Protein AF-A0A7V4MQJ7-F1 (afdb_monomer_lite)

Sequence (215 aa):
MKKVMLFFCIFSIVQQPFFGLSDGETKDNKTAFVVTLHGNIPSSFTNFLSRSLPPNVFAMVRITADKNEMPSVAIANLASEAVKLKKTEELGVIAIVFVPGELVFREYIDLSSHVAVLNIAPLAPSDIESKEGKELFKWRVLKQVTRLAALLAGLEQCPFFLCAMFDCHNFEELDNKGRNLCPPCQLKMEKLMAEKRLYLPPPDEIVPDFTGGKK

Foldseek 3Di:
DDDDDDDDDPDPPPPDDDPDPDPDPPDPQDFQEEEEEEADDDVVLVVLCQPPQCVQLQFHYHYHYDHDHDQDDPVVVVQVVQLVVDDPLHLAYEYEYAHQVCLVDAKDDDLVSLYIYGHLNNLQDPPCVDPVSVVSSSLLVLLVVSLSSLVSLPDAADCPLQASSHDDPDVVSSSNHHSHGDPVSVVVSLLSCVVSVRGNDDPPDDRDPSVPPPD

Structure (mmCIF, N/CA/C/O backbone):
data_AF-A0A7V4MQJ7-F1
#
_entry.id   AF-A0A7V4MQJ7-F1
#
loop_
_atom_site.group_PDB
_atom_site.id
_atom_site.type_symbol
_atom_site.label_atom_id
_atom_site.label_alt_id
_atom_site.label_comp_id
_atom_site.label_asym_id
_atom_site.label_entity_id
_atom_site.label_seq_id
_atom_site.pdbx_PDB_ins_code
_atom_site.Cartn_x
_atom_site.Cartn_y
_atom_site.Cartn_z
_atom_site.occupancy
_atom_site.B_iso_or_equiv
_atom_site.auth_seq_id
_atom_site.auth_comp_id
_atom_site.auth_asym_id
_atom_site.auth_atom_id
_atom_site.pdbx_PDB_model_num
ATOM 1 N N . MET A 1 1 ? 49.779 0.665 -22.546 1.00 41.06 1 MET A N 1
ATOM 2 C CA . MET A 1 1 ? 50.139 1.790 -21.651 1.00 41.06 1 MET A CA 1
ATOM 3 C C . MET A 1 1 ? 48.885 2.590 -21.336 1.00 41.06 1 MET A C 1
ATOM 5 O O . MET A 1 1 ? 48.018 2.707 -22.187 1.00 41.06 1 MET A O 1
ATOM 9 N N . LYS A 1 2 ? 48.780 3.024 -20.078 1.00 45.31 2 LYS A N 1
ATOM 10 C CA . LYS A 1 2 ? 47.607 3.574 -19.383 1.00 45.31 2 LYS A CA 1
ATOM 11 C C . LYS A 1 2 ? 47.128 4.921 -19.944 1.00 45.31 2 LYS A C 1
ATOM 13 O O . LYS A 1 2 ? 47.964 5.767 -20.236 1.00 45.31 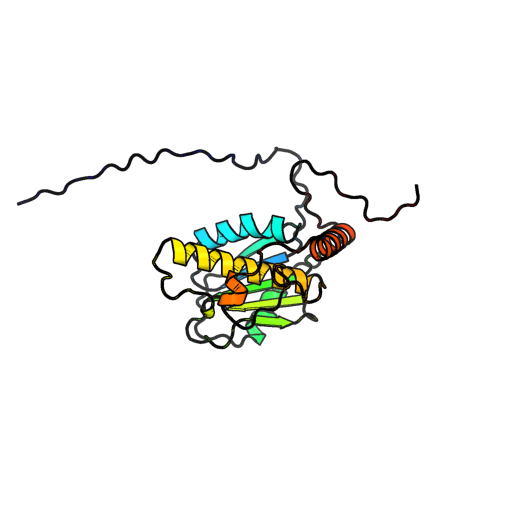2 LYS A O 1
ATOM 18 N N . LYS A 1 3 ? 45.812 5.163 -19.889 1.00 43.31 3 LYS A N 1
ATOM 19 C CA . LYS A 1 3 ? 45.215 6.430 -19.422 1.00 43.31 3 LYS A CA 1
ATOM 20 C C . LYS A 1 3 ? 43.816 6.142 -18.862 1.00 43.31 3 LYS A C 1
ATOM 22 O O . LYS A 1 3 ? 42.856 5.986 -19.602 1.00 43.31 3 LYS A O 1
ATOM 27 N N . VAL A 1 4 ? 43.749 6.005 -17.538 1.00 43.44 4 VAL A N 1
ATOM 28 C CA . VAL A 1 4 ? 42.506 5.965 -16.758 1.00 43.44 4 VAL A CA 1
ATOM 29 C C . VAL A 1 4 ? 42.177 7.413 -16.417 1.00 43.44 4 VAL A C 1
ATOM 31 O O . VAL A 1 4 ? 42.992 8.095 -15.798 1.00 43.44 4 VAL A O 1
ATOM 34 N N . MET A 1 5 ? 41.025 7.890 -16.873 1.00 47.12 5 MET A N 1
ATOM 35 C CA . MET A 1 5 ? 40.543 9.244 -16.629 1.00 47.12 5 MET A CA 1
ATOM 36 C C . MET A 1 5 ? 39.568 9.185 -15.446 1.00 47.12 5 MET A C 1
ATOM 38 O O . MET A 1 5 ? 38.465 8.661 -15.576 1.00 47.12 5 MET A O 1
ATOM 42 N N . LEU A 1 6 ? 40.012 9.644 -14.271 1.00 43.97 6 LEU A N 1
ATOM 43 C CA . LEU A 1 6 ? 39.158 9.807 -13.093 1.00 43.97 6 LEU A CA 1
ATOM 44 C C . LEU A 1 6 ? 38.224 11.003 -13.313 1.00 43.97 6 LEU A C 1
ATOM 46 O O . LEU A 1 6 ? 38.688 12.135 -13.426 1.00 43.97 6 LEU A O 1
ATOM 50 N N . PHE A 1 7 ? 36.917 10.751 -13.325 1.00 44.44 7 PHE A N 1
ATOM 51 C CA . PHE A 1 7 ? 35.889 11.783 -13.226 1.00 44.44 7 PHE A CA 1
ATOM 52 C C . PHE A 1 7 ? 35.467 11.912 -11.757 1.00 44.44 7 PHE A C 1
ATOM 54 O O . PHE A 1 7 ? 34.839 11.017 -11.196 1.00 44.44 7 PHE A O 1
ATOM 61 N N . PHE A 1 8 ? 35.844 13.023 -11.124 1.00 36.72 8 PHE A N 1
ATOM 62 C CA . PHE A 1 8 ? 35.338 13.426 -9.813 1.00 36.72 8 PHE A CA 1
ATOM 63 C C . PHE A 1 8 ? 33.956 14.069 -10.002 1.00 36.72 8 PHE A C 1
ATOM 65 O O . PHE A 1 8 ? 33.851 15.223 -10.415 1.00 36.72 8 PHE A O 1
ATOM 72 N N . CYS A 1 9 ? 32.885 13.330 -9.706 1.00 42.75 9 CYS A N 1
ATOM 73 C CA . CYS A 1 9 ? 31.556 13.912 -9.523 1.00 42.75 9 CYS A CA 1
ATOM 74 C C . CYS A 1 9 ? 31.475 14.535 -8.127 1.00 42.75 9 CYS A C 1
ATOM 76 O O . CYS A 1 9 ? 31.361 13.834 -7.123 1.00 42.75 9 CYS A O 1
ATOM 78 N N . ILE A 1 10 ? 31.521 15.864 -8.073 1.00 42.78 10 ILE A N 1
ATOM 79 C CA . ILE A 1 10 ? 31.175 16.648 -6.889 1.00 42.78 10 ILE A CA 1
ATOM 80 C C . ILE A 1 10 ? 29.649 16.571 -6.742 1.00 42.78 10 ILE A C 1
ATOM 82 O O . ILE A 1 10 ? 28.910 17.260 -7.440 1.00 42.78 10 ILE A O 1
ATOM 86 N N . PHE 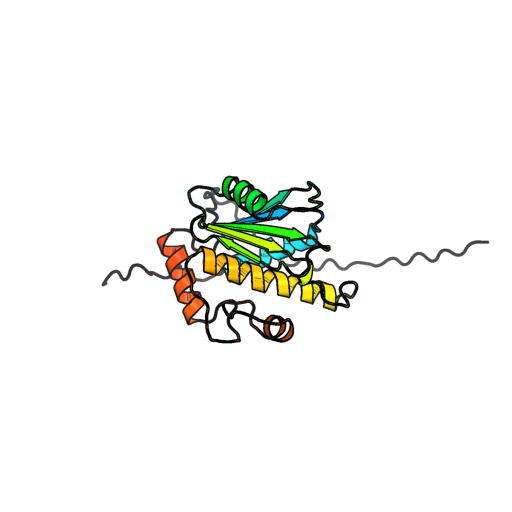A 1 11 ? 29.171 15.678 -5.875 1.00 38.97 11 PHE A N 1
ATOM 87 C CA . PHE A 1 11 ? 27.773 15.654 -5.453 1.00 38.97 11 PHE A CA 1
ATOM 88 C C . PHE A 1 11 ? 27.530 16.830 -4.505 1.00 38.97 11 PHE A C 1
ATOM 90 O O . PHE A 1 11 ? 27.926 16.800 -3.341 1.00 38.97 11 PHE A O 1
ATOM 97 N N . SER A 1 12 ? 26.855 17.865 -4.997 1.00 40.22 12 SER A N 1
ATOM 98 C CA . SER A 1 12 ? 26.192 18.841 -4.137 1.00 40.22 12 SER A CA 1
ATOM 99 C C . SER A 1 12 ? 25.063 18.131 -3.391 1.00 40.22 12 SER A C 1
ATOM 101 O O . SER A 1 12 ? 24.022 17.799 -3.957 1.00 40.22 12 SER A O 1
ATOM 103 N N . ILE A 1 13 ? 25.305 17.858 -2.111 1.00 42.69 13 ILE A N 1
ATOM 104 C CA . ILE A 1 13 ? 24.316 17.370 -1.155 1.00 42.69 13 ILE A CA 1
ATOM 105 C C . ILE A 1 13 ? 23.302 18.498 -0.950 1.00 42.69 13 ILE A C 1
ATOM 107 O O . ILE A 1 1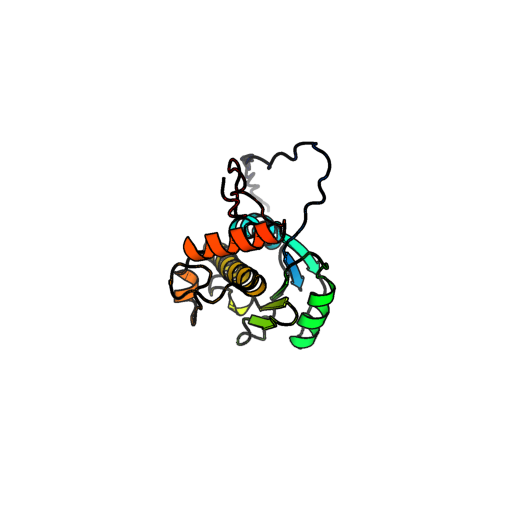3 ? 23.534 19.433 -0.190 1.00 42.69 13 ILE A O 1
ATOM 111 N N . VAL A 1 14 ? 22.172 18.425 -1.650 1.00 46.09 14 VAL A N 1
ATOM 112 C CA . VAL A 1 14 ? 20.978 19.186 -1.282 1.00 46.09 14 VAL A CA 1
ATOM 113 C C . VAL A 1 14 ? 20.412 18.511 -0.035 1.00 46.09 14 VAL A C 1
ATOM 115 O O . VAL A 1 14 ? 19.772 17.462 -0.122 1.00 46.09 14 VAL A O 1
ATOM 118 N N . GLN A 1 15 ? 20.704 19.079 1.137 1.00 36.38 15 GLN A N 1
ATOM 119 C CA . GLN A 1 15 ? 20.035 18.738 2.390 1.00 36.38 15 GLN A CA 1
ATOM 120 C C . GLN A 1 15 ? 18.550 19.094 2.248 1.00 36.38 15 GLN A C 1
ATOM 122 O O . GLN A 1 15 ? 18.155 20.245 2.413 1.00 36.38 15 GLN A O 1
ATOM 127 N N . GLN A 1 16 ? 17.720 18.112 1.900 1.00 45.19 16 GLN A N 1
ATOM 128 C CA . GLN A 1 16 ? 16.285 18.221 2.142 1.00 45.19 16 GLN A CA 1
ATOM 129 C C . GLN A 1 16 ? 16.040 18.181 3.655 1.00 45.19 16 GLN A C 1
ATOM 131 O O . GLN A 1 16 ? 16.778 17.479 4.356 1.00 45.19 16 GLN A O 1
ATOM 136 N N . PRO A 1 17 ? 15.040 18.920 4.167 1.00 40.19 17 PRO A N 1
ATOM 137 C CA . PRO A 1 17 ? 14.748 18.960 5.590 1.00 40.19 17 PRO A CA 1
ATOM 138 C C . PRO A 1 17 ? 14.482 17.539 6.086 1.00 40.19 17 PRO A C 1
ATOM 140 O O . PRO A 1 17 ? 13.517 16.878 5.702 1.00 40.19 17 PRO A O 1
ATOM 143 N N . PHE A 1 18 ? 15.402 17.062 6.918 1.00 39.50 18 PHE A N 1
ATOM 144 C CA . PHE A 1 18 ? 15.185 15.922 7.785 1.00 39.50 18 PHE A CA 1
ATOM 145 C C . PHE A 1 18 ? 13.980 16.291 8.650 1.00 39.50 18 PHE A C 1
ATOM 147 O O . PHE A 1 18 ? 13.998 17.339 9.297 1.00 39.50 18 PHE A O 1
ATOM 154 N N . PHE A 1 19 ? 12.922 15.480 8.613 1.00 50.06 19 PHE A N 1
ATOM 155 C CA . PHE A 1 19 ? 11.816 15.608 9.556 1.00 50.06 19 PHE A CA 1
ATOM 156 C C . PHE A 1 19 ? 12.418 15.632 10.960 1.00 50.06 19 PHE A C 1
ATOM 158 O O . PHE A 1 19 ? 13.042 14.658 11.387 1.00 50.06 19 PHE A O 1
ATOM 165 N N . GLY A 1 20 ? 12.307 16.787 11.617 1.00 35.75 20 GLY A N 1
ATOM 166 C CA . GLY A 1 20 ? 12.794 16.994 12.965 1.00 35.75 20 GLY A CA 1
ATOM 167 C C . GLY A 1 20 ? 12.112 15.999 13.885 1.00 35.75 20 GLY A C 1
ATOM 168 O O . GLY A 1 20 ? 10.910 16.085 14.125 1.00 35.75 20 GLY A O 1
ATOM 169 N N . LEU A 1 21 ? 12.889 15.046 14.386 1.00 38.06 21 LEU A N 1
ATOM 170 C CA . LEU A 1 21 ? 12.554 14.342 15.608 1.00 38.06 21 LEU A CA 1
ATOM 171 C C . LEU A 1 21 ? 12.695 15.383 16.718 1.00 38.06 21 LEU A C 1
ATOM 173 O O . LEU A 1 21 ? 13.798 15.682 17.161 1.00 38.06 21 LEU A O 1
ATOM 177 N N . SER A 1 22 ? 11.589 16.030 17.079 1.00 39.78 22 SER A N 1
ATOM 178 C CA . SER A 1 22 ? 11.528 16.775 18.329 1.00 39.78 22 SER A CA 1
ATOM 179 C C . SER A 1 22 ? 11.684 15.770 19.466 1.00 39.78 22 SER A C 1
ATOM 181 O O . SER A 1 22 ? 10.903 14.818 19.527 1.00 39.78 22 SER A O 1
ATOM 183 N N . ASP A 1 23 ? 12.648 15.999 20.356 1.00 38.34 23 ASP A N 1
ATOM 184 C CA . ASP A 1 23 ? 12.898 15.237 21.588 1.00 38.34 23 ASP A CA 1
ATOM 185 C C . ASP A 1 23 ? 11.784 15.452 22.637 1.00 38.34 23 ASP A C 1
ATOM 187 O O . ASP A 1 23 ? 12.020 15.847 23.777 1.00 38.34 23 ASP A O 1
ATOM 191 N N . GLY A 1 24 ? 10.533 15.239 22.234 1.00 39.97 24 GLY A N 1
ATOM 192 C CA . GLY A 1 24 ? 9.396 15.067 23.126 1.00 39.97 24 GLY A CA 1
ATOM 193 C C . GLY A 1 24 ? 9.201 13.579 23.367 1.00 39.97 24 GLY A C 1
ATOM 194 O O . GLY A 1 24 ? 9.355 12.796 22.433 1.00 39.97 24 GLY A O 1
ATOM 195 N N . GLU A 1 25 ? 8.904 13.214 24.616 1.00 39.81 25 GLU A N 1
ATOM 196 C CA . GLU A 1 25 ? 8.493 11.886 25.088 1.00 39.81 25 GLU A CA 1
ATOM 197 C C . GLU A 1 25 ? 8.080 10.942 23.956 1.00 39.81 25 GLU A C 1
ATOM 199 O O . GLU A 1 25 ? 7.169 11.261 23.188 1.00 39.81 25 GLU A O 1
ATOM 204 N N . THR A 1 26 ? 8.729 9.777 23.868 1.00 40.97 26 THR A N 1
ATOM 205 C CA . THR A 1 26 ? 8.366 8.688 22.956 1.00 40.97 26 THR A CA 1
ATOM 206 C C . THR A 1 26 ? 6.929 8.253 23.233 1.00 40.97 26 THR A C 1
ATOM 208 O O . THR A 1 26 ? 6.679 7.279 23.939 1.00 40.97 26 THR A O 1
ATOM 211 N N . LYS A 1 27 ? 5.963 8.997 22.691 1.00 53.84 27 LYS A N 1
ATOM 212 C CA . LYS A 1 27 ? 4.612 8.527 22.449 1.00 53.84 27 LYS A CA 1
ATOM 213 C C . LYS A 1 27 ? 4.792 7.243 21.665 1.00 53.84 27 LYS A C 1
ATOM 215 O O . LYS A 1 27 ? 5.413 7.263 20.603 1.00 53.84 27 LYS A O 1
ATOM 220 N N . ASP A 1 28 ? 4.283 6.140 22.203 1.00 61.91 28 ASP A N 1
ATOM 221 C CA . ASP A 1 28 ? 4.118 4.905 21.448 1.00 61.91 28 ASP A CA 1
ATOM 222 C C . ASP A 1 28 ? 3.415 5.259 20.135 1.00 61.91 28 ASP A C 1
ATOM 224 O O . ASP A 1 28 ? 2.210 5.531 20.106 1.00 61.91 28 ASP A O 1
ATOM 228 N N . ASN A 1 29 ? 4.189 5.339 19.052 1.00 76.62 29 ASN A N 1
ATOM 229 C CA . ASN A 1 29 ? 3.674 5.668 17.736 1.00 76.62 29 ASN A CA 1
ATOM 230 C C . ASN A 1 29 ? 2.886 4.454 17.258 1.00 76.62 29 ASN A C 1
ATOM 232 O O . AS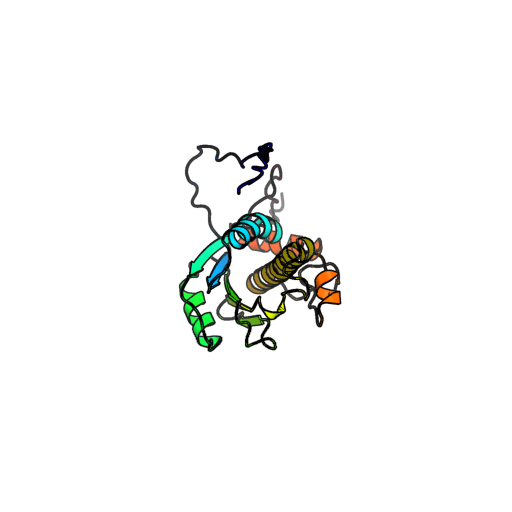N A 1 29 ? 3.438 3.525 16.669 1.00 76.62 29 ASN A O 1
ATOM 236 N N . LYS A 1 30 ? 1.590 4.449 17.572 1.00 91.19 30 LYS A N 1
ATOM 237 C CA . LYS A 1 30 ? 0.656 3.408 17.153 1.00 91.19 30 LYS A CA 1
ATOM 238 C C . LYS A 1 30 ? 0.659 3.309 15.636 1.00 91.19 30 LYS A C 1
ATOM 240 O O . LYS A 1 30 ? 0.503 4.314 14.947 1.00 91.19 30 LYS A O 1
ATOM 245 N N . THR A 1 31 ? 0.826 2.098 15.128 1.00 95.88 31 THR A N 1
ATOM 246 C CA . THR A 1 31 ? 0.813 1.802 13.696 1.00 95.88 31 THR A CA 1
ATOM 247 C C . THR A 1 31 ? -0.550 1.250 13.309 1.00 95.88 31 THR A C 1
ATOM 249 O O . THR A 1 31 ? -1.127 0.451 14.038 1.00 95.88 31 THR A O 1
ATOM 252 N N . ALA A 1 32 ? -1.089 1.686 12.171 1.00 96.88 32 ALA A N 1
ATOM 253 C CA . ALA A 1 32 ? -2.347 1.155 11.650 1.00 96.88 32 ALA A CA 1
ATOM 254 C C . ALA A 1 32 ? -2.133 -0.072 10.771 1.00 96.88 32 ALA A C 1
ATOM 256 O O . ALA A 1 32 ? -2.996 -0.939 10.701 1.00 96.88 32 ALA A O 1
ATOM 257 N N . PHE A 1 33 ? -0.989 -0.156 10.101 1.00 98.00 33 PHE A N 1
ATOM 258 C CA . PHE A 1 33 ? -0.689 -1.247 9.188 1.00 98.00 33 PHE A CA 1
ATOM 259 C C . PHE A 1 33 ? 0.732 -1.736 9.385 1.00 98.00 33 PHE A C 1
ATOM 261 O O 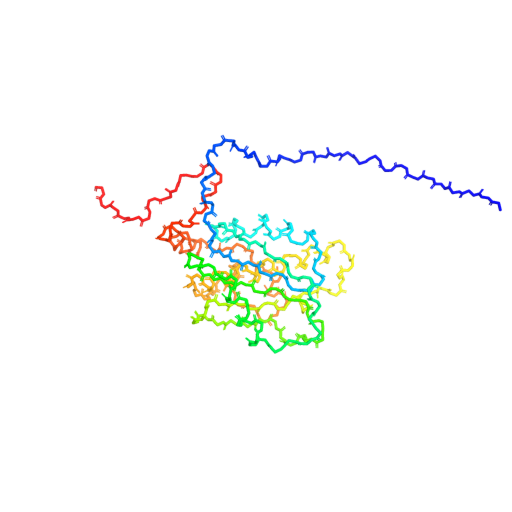. PHE A 1 33 ? 1.630 -0.961 9.735 1.00 98.00 33 PHE A O 1
ATOM 268 N N . VAL A 1 34 ? 0.932 -3.008 9.061 1.00 97.69 34 VAL A N 1
ATOM 269 C CA . VAL A 1 34 ? 2.256 -3.572 8.830 1.00 97.69 34 VAL A CA 1
ATOM 270 C C . VAL A 1 34 ? 2.403 -3.949 7.360 1.00 97.69 34 VAL A C 1
ATOM 272 O O . VAL A 1 34 ? 1.553 -4.622 6.783 1.00 97.69 34 VAL A O 1
ATOM 275 N N . VAL A 1 35 ? 3.489 -3.499 6.742 1.00 97.69 35 VAL A N 1
ATOM 276 C CA . VAL A 1 35 ? 3.891 -3.901 5.395 1.00 97.69 35 VAL A CA 1
ATOM 277 C C . VAL A 1 35 ? 5.124 -4.779 5.527 1.00 97.69 35 VAL A C 1
ATOM 279 O O . VAL A 1 35 ? 6.156 -4.315 6.004 1.00 97.69 35 VAL A O 1
ATOM 282 N N . THR A 1 36 ? 5.029 -6.037 5.109 1.00 95.88 36 THR A N 1
ATOM 283 C CA . THR A 1 36 ? 6.157 -6.974 5.125 1.00 95.88 36 THR A CA 1
ATOM 284 C C . THR A 1 36 ? 6.668 -7.214 3.711 1.00 95.88 36 THR A C 1
ATOM 286 O O . THR A 1 36 ? 5.905 -7.535 2.807 1.00 95.88 36 THR A O 1
ATOM 289 N N . LEU A 1 37 ? 7.961 -7.002 3.501 1.00 94.69 37 LEU A N 1
ATOM 290 C CA . LEU A 1 37 ? 8.648 -7.186 2.227 1.00 94.69 37 LEU A CA 1
ATOM 291 C C . LEU A 1 37 ? 9.316 -8.562 2.234 1.00 94.69 37 LEU A C 1
ATOM 293 O O . LEU A 1 37 ? 10.140 -8.804 3.110 1.00 94.69 37 LEU A O 1
ATOM 297 N N . HIS A 1 38 ? 9.001 -9.432 1.276 1.00 91.44 38 HIS A N 1
ATOM 298 C CA . HIS A 1 38 ? 9.646 -10.740 1.137 1.00 91.44 38 HIS A CA 1
ATOM 299 C C . HIS A 1 38 ? 10.473 -10.820 -0.148 1.00 91.44 38 HIS A C 1
ATOM 301 O O . HIS A 1 38 ? 10.020 -10.422 -1.227 1.00 91.44 38 HIS A O 1
ATOM 307 N N . GLY A 1 39 ? 11.675 -11.384 -0.026 1.00 86.38 39 GLY A N 1
ATOM 308 C CA . GLY A 1 39 ? 12.634 -11.537 -1.115 1.00 86.38 39 GLY A CA 1
ATOM 309 C C . GLY A 1 39 ? 13.604 -10.358 -1.241 1.00 86.38 39 GLY A C 1
ATOM 310 O O . GLY A 1 39 ? 13.724 -9.509 -0.355 1.00 86.38 39 GLY A O 1
ATOM 311 N N . ASN A 1 40 ? 14.336 -10.309 -2.355 1.00 85.75 40 ASN A N 1
ATOM 312 C CA . ASN A 1 40 ? 15.382 -9.309 -2.575 1.00 85.75 40 ASN A CA 1
ATOM 313 C C . ASN A 1 40 ? 14.802 -7.970 -3.064 1.00 85.75 40 ASN A C 1
ATOM 315 O O . ASN A 1 40 ? 14.919 -7.606 -4.234 1.00 85.75 40 ASN A O 1
ATOM 319 N N . ILE A 1 41 ? 14.142 -7.246 -2.159 1.00 88.38 41 ILE A N 1
ATOM 320 C CA . ILE A 1 41 ? 13.602 -5.910 -2.427 1.00 88.38 41 ILE A CA 1
ATOM 321 C C . ILE A 1 41 ? 14.637 -4.850 -2.001 1.00 88.38 41 ILE A C 1
ATOM 323 O O . ILE A 1 41 ? 15.050 -4.833 -0.838 1.00 88.38 41 ILE A O 1
ATOM 327 N N . PRO A 1 42 ? 15.060 -3.937 -2.900 1.00 89.00 42 PRO A N 1
ATOM 328 C CA . PRO A 1 42 ? 16.054 -2.915 -2.576 1.00 89.00 42 PRO A CA 1
ATOM 329 C C . PRO A 1 42 ? 15.624 -1.999 -1.425 1.00 89.00 42 PRO A C 1
ATOM 331 O O . PRO A 1 42 ? 14.488 -1.532 -1.373 1.00 89.00 42 PRO A O 1
ATOM 334 N N . SER A 1 43 ? 16.562 -1.617 -0.557 1.00 89.38 43 SER A N 1
ATOM 335 C CA . SER A 1 43 ? 16.286 -0.700 0.564 1.00 89.38 43 SER A CA 1
ATOM 336 C C . SER A 1 43 ? 15.785 0.679 0.118 1.00 89.38 43 SER A C 1
ATOM 338 O O . SER A 1 43 ? 14.998 1.315 0.816 1.00 89.38 43 SER A O 1
ATOM 340 N N . SER A 1 44 ? 16.188 1.144 -1.069 1.00 91.00 44 SER A N 1
ATOM 341 C CA . SER A 1 44 ? 15.677 2.381 -1.672 1.00 91.00 44 SER A CA 1
ATOM 342 C C . SER A 1 44 ? 14.164 2.336 -1.905 1.00 91.00 44 SER A C 1
ATOM 344 O O . SER A 1 44 ? 13.492 3.359 -1.789 1.00 91.00 44 SER A O 1
ATOM 346 N N . PHE A 1 45 ? 13.624 1.151 -2.186 1.00 92.44 45 PHE A N 1
ATOM 347 C CA . PHE A 1 45 ? 12.199 0.918 -2.359 1.00 92.44 45 PHE A CA 1
ATOM 348 C C . PHE A 1 45 ? 11.462 0.908 -1.017 1.00 92.44 45 PHE A C 1
ATOM 350 O O . PHE A 1 45 ? 10.444 1.580 -0.864 1.00 92.44 45 PHE A O 1
ATOM 357 N N . THR A 1 46 ? 12.024 0.232 -0.013 1.00 92.31 46 THR A N 1
ATOM 358 C CA . THR A 1 46 ? 11.529 0.268 1.372 1.00 92.31 46 THR A CA 1
ATOM 359 C C . THR A 1 46 ? 11.446 1.702 1.900 1.00 92.31 46 THR A C 1
ATOM 361 O O . THR A 1 46 ? 10.420 2.103 2.444 1.00 92.31 46 THR A O 1
ATOM 364 N N . ASN A 1 47 ? 12.498 2.496 1.679 1.00 94.62 47 ASN A N 1
ATOM 365 C CA . ASN A 1 47 ? 12.565 3.904 2.079 1.00 94.62 47 ASN A CA 1
ATOM 366 C C . ASN A 1 47 ? 11.544 4.780 1.348 1.00 94.62 47 ASN A C 1
ATOM 368 O O . ASN A 1 47 ? 11.055 5.763 1.899 1.00 94.62 47 ASN A O 1
ATOM 372 N N . PHE A 1 48 ? 11.244 4.454 0.093 1.00 96.00 48 PHE A N 1
ATOM 373 C CA . PHE A 1 48 ? 10.195 5.131 -0.654 1.00 96.00 48 PHE A CA 1
ATOM 374 C C . PHE A 1 48 ? 8.820 4.839 -0.039 1.00 96.00 48 PHE A C 1
ATOM 376 O O . PHE A 1 48 ? 8.094 5.774 0.295 1.00 96.00 48 PHE A O 1
ATOM 383 N N . LEU A 1 49 ? 8.489 3.565 0.197 1.00 96.19 49 LEU A N 1
ATOM 384 C CA . LEU A 1 49 ? 7.205 3.185 0.793 1.00 96.19 49 LEU A CA 1
ATOM 385 C C . LEU A 1 49 ? 7.018 3.763 2.199 1.00 96.19 49 LEU A C 1
ATOM 387 O O . LEU A 1 49 ? 5.942 4.277 2.492 1.00 96.19 49 LEU A O 1
ATOM 391 N N . SER A 1 50 ? 8.053 3.748 3.047 1.00 95.19 50 SER A N 1
ATOM 392 C CA . SER A 1 50 ? 7.956 4.279 4.416 1.00 95.19 50 SER A CA 1
ATOM 393 C C . SER A 1 50 ? 7.659 5.776 4.462 1.00 95.19 50 SER A C 1
ATOM 395 O O . SER A 1 50 ? 7.038 6.244 5.410 1.00 95.19 50 SER A O 1
ATOM 397 N N . ARG A 1 51 ? 8.065 6.528 3.434 1.00 95.62 51 ARG A N 1
ATOM 398 C CA . ARG A 1 51 ? 7.803 7.968 3.321 1.00 95.62 51 ARG A CA 1
ATOM 399 C C . ARG A 1 51 ? 6.480 8.268 2.631 1.00 95.62 51 ARG A C 1
ATOM 401 O O . ARG A 1 51 ? 5.778 9.190 3.025 1.00 95.62 51 ARG A O 1
ATOM 408 N N . SER A 1 52 ? 6.160 7.527 1.574 1.00 96.44 52 SER A N 1
ATOM 409 C CA . SER A 1 52 ? 5.025 7.850 0.711 1.00 96.44 52 SER A CA 1
ATOM 410 C C . SER A 1 52 ? 3.712 7.234 1.174 1.00 96.44 52 SER A C 1
ATOM 412 O O . SER A 1 52 ? 2.667 7.823 0.925 1.00 96.44 52 SER A O 1
ATOM 414 N N . LEU A 1 53 ? 3.726 6.079 1.840 1.00 96.50 53 LEU A N 1
ATOM 415 C CA . LEU A 1 53 ? 2.493 5.393 2.218 1.00 96.50 53 LEU A CA 1
ATOM 416 C C . LEU A 1 53 ? 1.744 6.057 3.387 1.00 96.50 53 LEU A C 1
ATOM 418 O O . LEU A 1 53 ? 0.545 6.271 3.221 1.00 96.50 53 LEU A O 1
ATOM 422 N N . PRO A 1 54 ? 2.380 6.447 4.514 1.00 96.38 54 PRO A N 1
ATOM 423 C CA . PRO A 1 54 ? 1.665 7.050 5.643 1.00 96.38 54 PRO A CA 1
ATOM 424 C C . PRO A 1 54 ? 0.743 8.230 5.286 1.00 96.38 54 PRO A C 1
ATOM 426 O O . PRO A 1 54 ? -0.425 8.185 5.672 1.00 96.38 54 PRO A O 1
ATOM 429 N N . PRO A 1 55 ? 1.170 9.237 4.491 1.00 95.06 55 PRO A N 1
ATOM 430 C CA . PRO A 1 55 ? 0.279 10.336 4.111 1.00 95.06 55 PRO A CA 1
ATOM 431 C C . PRO A 1 55 ? -0.839 9.922 3.140 1.00 95.06 55 PRO A C 1
ATOM 433 O O . PRO A 1 55 ? -1.814 10.648 3.006 1.00 95.06 55 PRO A O 1
ATOM 436 N N . ASN A 1 56 ? -0.733 8.773 2.460 1.00 95.38 56 ASN A N 1
ATOM 437 C CA . ASN A 1 56 ? -1.797 8.265 1.583 1.00 95.38 56 ASN A CA 1
ATOM 438 C C . ASN A 1 56 ? -2.904 7.527 2.352 1.00 95.38 56 ASN A C 1
ATOM 440 O O . ASN A 1 56 ? -4.014 7.386 1.837 1.00 95.38 56 ASN A O 1
ATOM 444 N N . VAL A 1 57 ? -2.596 7.035 3.556 1.00 96.31 57 VAL A N 1
ATOM 445 C CA . VAL A 1 57 ? -3.523 6.262 4.401 1.00 96.31 57 VAL A CA 1
ATOM 446 C C . VAL A 1 57 ? -3.863 6.964 5.715 1.00 96.31 57 VAL A C 1
ATOM 448 O O . VAL A 1 57 ? -4.621 6.416 6.509 1.00 96.31 57 VAL A O 1
ATOM 451 N N . PHE A 1 58 ? -3.325 8.168 5.936 1.00 95.69 58 PHE A N 1
ATOM 452 C CA . PHE A 1 58 ? -3.557 9.000 7.121 1.00 95.69 58 PHE A CA 1
ATOM 453 C C . PHE A 1 58 ? -3.243 8.283 8.439 1.00 95.69 58 PHE A C 1
ATOM 455 O O . PHE A 1 58 ? -3.927 8.471 9.446 1.00 95.69 58 PHE A O 1
ATOM 462 N N . ALA A 1 59 ? -2.221 7.425 8.426 1.00 95.94 59 ALA A N 1
ATOM 463 C CA . ALA A 1 59 ? -1.808 6.652 9.588 1.00 95.94 59 ALA A CA 1
ATOM 464 C C . ALA A 1 59 ? -0.349 6.197 9.491 1.00 95.94 59 ALA A C 1
ATOM 466 O O . ALA A 1 59 ? 0.205 6.036 8.402 1.00 95.94 59 ALA A O 1
ATOM 467 N N . MET A 1 60 ? 0.268 5.933 10.643 1.00 96.06 60 MET A N 1
ATOM 468 C CA . MET A 1 60 ? 1.610 5.355 10.694 1.00 96.06 60 MET A CA 1
ATOM 469 C C . MET A 1 60 ? 1.609 3.917 10.168 1.00 96.06 60 MET A C 1
ATOM 471 O O . MET A 1 60 ? 0.743 3.109 10.512 1.00 96.06 60 MET A O 1
ATOM 475 N N . VAL A 1 61 ? 2.627 3.580 9.377 1.00 96.62 61 VAL A N 1
ATOM 476 C CA . VAL A 1 61 ? 2.820 2.237 8.824 1.00 96.62 61 VAL A CA 1
ATOM 477 C C . VAL A 1 61 ? 4.162 1.686 9.273 1.00 96.62 61 VAL A C 1
ATOM 479 O O . VAL A 1 61 ? 5.203 2.315 9.082 1.00 96.62 61 VAL A O 1
ATOM 482 N N . ARG A 1 62 ? 4.143 0.485 9.847 1.00 96.31 62 ARG A N 1
ATOM 483 C CA . ARG A 1 62 ? 5.351 -0.266 10.174 1.00 96.31 62 ARG A CA 1
ATOM 484 C C . ARG A 1 62 ? 5.794 -1.049 8.951 1.00 96.31 62 ARG A C 1
ATOM 486 O O . ARG A 1 62 ? 4.990 -1.773 8.376 1.00 96.31 62 ARG A O 1
ATOM 493 N N . ILE A 1 63 ? 7.064 -0.950 8.571 1.00 95.69 63 ILE A N 1
ATOM 494 C CA . ILE A 1 63 ? 7.613 -1.764 7.482 1.00 95.69 63 ILE A CA 1
ATOM 495 C C . ILE A 1 63 ? 8.613 -2.766 8.047 1.00 95.69 63 ILE A C 1
ATOM 497 O O . ILE A 1 63 ? 9.532 -2.389 8.773 1.00 95.69 63 ILE A O 1
ATOM 501 N N . THR A 1 64 ? 8.431 -4.037 7.710 1.00 94.06 64 THR A N 1
ATOM 502 C CA . THR A 1 64 ? 9.356 -5.131 8.018 1.00 94.06 64 THR A CA 1
ATOM 503 C C . THR A 1 64 ? 9.887 -5.724 6.720 1.00 94.06 64 THR A C 1
ATOM 505 O O . THR A 1 64 ? 9.228 -5.668 5.684 1.00 94.06 64 THR A O 1
ATOM 508 N N . ALA A 1 65 ? 11.096 -6.274 6.753 1.00 90.31 65 ALA A N 1
ATOM 509 C CA . ALA A 1 65 ? 11.671 -6.970 5.611 1.00 90.31 65 ALA A CA 1
ATOM 510 C C . ALA A 1 65 ? 12.170 -8.341 6.053 1.00 90.31 65 ALA A C 1
ATOM 512 O O . ALA A 1 65 ? 12.929 -8.439 7.018 1.00 90.31 65 ALA A O 1
ATOM 513 N N . ASP A 1 66 ? 11.757 -9.368 5.325 1.00 84.19 66 ASP A N 1
ATOM 514 C CA . ASP A 1 66 ? 12.290 -10.714 5.405 1.00 84.19 66 ASP A CA 1
ATOM 515 C C . ASP A 1 66 ? 13.100 -11.002 4.133 1.00 84.19 66 ASP A C 1
ATOM 517 O O . ASP A 1 66 ? 12.595 -10.946 3.010 1.00 84.19 66 ASP A O 1
ATOM 521 N N . LYS A 1 67 ? 14.392 -11.282 4.322 1.00 75.94 67 LYS A N 1
ATOM 522 C CA . LYS A 1 67 ? 15.335 -11.544 3.228 1.00 75.94 67 LYS A CA 1
ATOM 523 C C . LYS A 1 67 ? 15.289 -12.984 2.730 1.00 75.94 67 LYS A C 1
ATOM 525 O O . LYS A 1 67 ? 16.017 -13.297 1.791 1.00 75.94 67 LYS A O 1
ATOM 530 N N . ASN A 1 68 ? 14.492 -13.851 3.349 1.00 75.62 68 ASN A N 1
ATOM 531 C CA . ASN A 1 68 ? 14.353 -15.223 2.891 1.00 75.62 68 ASN A CA 1
ATOM 532 C C . ASN A 1 68 ? 13.870 -15.235 1.434 1.00 75.62 68 ASN A C 1
ATOM 534 O O . ASN A 1 68 ? 12.837 -14.650 1.093 1.00 75.62 68 ASN A O 1
ATOM 538 N N . GLU A 1 69 ? 14.648 -15.875 0.560 1.00 67.25 69 GLU A N 1
ATOM 539 C CA . GLU A 1 69 ? 14.254 -16.080 -0.829 1.00 67.25 69 GLU A CA 1
ATOM 540 C C . GLU A 1 69 ? 13.006 -16.967 -0.866 1.00 67.25 69 GLU A C 1
ATOM 542 O O . GLU A 1 69 ? 12.945 -18.010 -0.213 1.00 67.25 69 GLU A O 1
ATOM 547 N N . MET A 1 70 ? 11.995 -16.544 -1.626 1.00 67.75 70 MET A N 1
ATOM 548 C CA . MET A 1 70 ? 10.751 -17.290 -1.793 1.00 67.75 70 MET A CA 1
ATOM 549 C C . MET A 1 70 ? 10.665 -17.830 -3.228 1.00 67.75 70 MET A C 1
ATOM 551 O O . MET A 1 70 ? 10.215 -17.108 -4.117 1.00 67.75 70 MET A O 1
ATOM 555 N N . PRO A 1 71 ? 11.105 -19.077 -3.485 1.00 57.03 71 PRO A N 1
ATOM 556 C CA . PRO A 1 71 ? 11.212 -19.612 -4.845 1.00 57.03 71 PRO A CA 1
ATOM 557 C C . PRO A 1 71 ? 9.859 -19.980 -5.481 1.00 57.03 71 PRO A C 1
ATOM 559 O O . PRO A 1 71 ? 9.723 -19.913 -6.697 1.00 57.03 71 PRO A O 1
ATOM 562 N N . SER A 1 72 ? 8.841 -20.321 -4.686 1.00 64.62 72 SER A N 1
ATOM 563 C CA . SER A 1 72 ? 7.447 -20.464 -5.131 1.00 64.62 72 SER A CA 1
ATOM 564 C C . SER A 1 72 ? 6.545 -20.467 -3.901 1.00 64.62 72 SER A C 1
ATOM 566 O O . SER A 1 72 ? 6.793 -21.234 -2.968 1.00 64.62 72 SER A O 1
ATOM 568 N N . VAL A 1 73 ? 5.520 -19.622 -3.855 1.00 63.25 73 VAL A N 1
ATOM 569 C CA . VAL A 1 73 ? 4.720 -19.444 -2.639 1.00 63.25 73 VAL A CA 1
ATOM 570 C C . VAL A 1 73 ? 3.329 -20.019 -2.836 1.00 63.25 73 VAL A C 1
ATOM 572 O O . VAL A 1 73 ? 2.572 -19.547 -3.678 1.00 63.25 73 VAL A O 1
ATOM 575 N N . ALA A 1 74 ? 2.948 -20.974 -1.987 1.00 80.19 74 ALA A N 1
ATOM 576 C CA . ALA A 1 74 ? 1.538 -21.198 -1.703 1.00 80.19 74 ALA A CA 1
ATOM 577 C C . ALA A 1 74 ? 1.013 -19.939 -0.995 1.00 80.19 74 ALA A C 1
ATOM 579 O O . ALA A 1 74 ? 1.281 -19.737 0.189 1.00 80.19 74 ALA A O 1
ATOM 580 N N . ILE A 1 75 ? 0.332 -19.060 -1.737 1.00 84.69 75 ILE A N 1
ATOM 581 C CA . ILE A 1 75 ? -0.110 -17.722 -1.293 1.00 84.69 75 ILE A CA 1
ATOM 582 C C . ILE A 1 75 ? -0.816 -17.773 0.071 1.00 84.69 75 ILE A C 1
ATOM 584 O O . ILE A 1 75 ? -0.585 -16.910 0.914 1.00 84.69 75 ILE A O 1
ATOM 588 N N . ALA A 1 76 ? -1.602 -18.824 0.322 1.00 84.50 76 ALA A N 1
ATOM 589 C CA . ALA A 1 76 ? -2.284 -19.056 1.594 1.00 84.50 76 ALA A CA 1
ATOM 590 C C . ALA A 1 76 ? -1.323 -19.179 2.791 1.00 84.50 76 ALA A C 1
ATOM 592 O O . ALA A 1 76 ? -1.583 -18.611 3.851 1.00 84.50 76 ALA A O 1
ATOM 593 N N . ASN A 1 77 ? -0.185 -19.861 2.623 1.00 89.31 77 ASN A N 1
ATOM 594 C CA . ASN A 1 77 ? 0.814 -19.996 3.685 1.00 89.31 77 ASN A CA 1
ATOM 595 C C . ASN A 1 77 ? 1.456 -18.644 3.992 1.00 89.31 77 ASN A C 1
ATOM 597 O O . ASN A 1 77 ? 1.596 -18.282 5.154 1.00 89.31 77 ASN A O 1
ATOM 601 N N . LEU A 1 78 ? 1.792 -17.869 2.959 1.00 90.00 78 LEU A N 1
ATOM 602 C CA . LEU A 1 78 ? 2.342 -16.530 3.150 1.00 90.00 78 LEU A CA 1
ATOM 603 C C . LEU A 1 78 ? 1.342 -15.589 3.819 1.00 90.00 78 LEU A C 1
ATOM 605 O O . LEU A 1 78 ? 1.728 -14.856 4.723 1.00 90.00 78 LEU A O 1
ATOM 609 N N . ALA A 1 79 ? 0.073 -15.620 3.412 1.00 92.69 79 ALA A N 1
ATOM 610 C CA . ALA A 1 79 ? -0.971 -14.848 4.073 1.00 92.69 79 ALA A CA 1
ATOM 611 C C . ALA A 1 79 ? -1.068 -15.226 5.563 1.00 92.69 79 ALA A C 1
ATOM 613 O O . ALA A 1 79 ? -1.047 -14.346 6.419 1.00 92.69 79 ALA A O 1
ATOM 614 N N . SER A 1 80 ? -1.074 -16.526 5.878 1.00 92.62 80 SER A N 1
ATOM 615 C CA . SER A 1 80 ? -1.083 -17.034 7.255 1.00 92.62 80 SER A CA 1
ATOM 616 C C . SER A 1 80 ? 0.140 -16.584 8.068 1.00 92.62 80 SER A C 1
ATOM 618 O O . SER A 1 80 ? -0.009 -16.157 9.211 1.00 92.62 80 SER A O 1
ATOM 620 N N . GLU A 1 81 ? 1.350 -16.636 7.504 1.00 92.56 81 GLU A N 1
ATOM 621 C CA . GLU A 1 81 ? 2.556 -16.143 8.186 1.00 92.56 81 GLU A CA 1
ATOM 622 C C . GLU A 1 81 ? 2.533 -14.621 8.373 1.00 92.56 81 GLU A C 1
ATOM 624 O O . GLU A 1 81 ? 2.870 -14.122 9.446 1.00 92.56 81 GLU A O 1
ATOM 629 N N . ALA A 1 82 ? 2.078 -13.873 7.367 1.00 93.81 82 ALA A N 1
ATOM 630 C CA . ALA A 1 82 ? 1.985 -12.421 7.438 1.00 93.81 82 ALA A CA 1
ATOM 631 C C . ALA A 1 82 ? 1.006 -11.966 8.533 1.00 93.81 82 ALA A C 1
ATOM 633 O O . ALA A 1 82 ? 1.306 -11.022 9.265 1.00 93.81 82 ALA A O 1
ATOM 634 N N . VAL A 1 83 ? -0.122 -12.663 8.715 1.00 95.50 83 VAL A N 1
ATOM 635 C CA . VAL A 1 83 ? -1.087 -12.381 9.797 1.00 95.50 83 VAL A CA 1
ATOM 636 C C . VAL A 1 83 ? -0.429 -12.454 11.176 1.00 95.50 83 VAL A C 1
ATOM 638 O O . VAL A 1 83 ? -0.746 -11.636 12.034 1.00 95.50 83 VAL A O 1
ATOM 641 N N . LYS A 1 84 ? 0.543 -13.349 11.393 1.00 95.50 84 LYS A N 1
ATOM 642 C CA . LYS A 1 84 ? 1.258 -13.452 12.681 1.00 95.50 84 LYS A CA 1
ATOM 643 C C . LYS A 1 84 ? 2.106 -12.218 13.006 1.00 95.50 84 LYS A C 1
ATOM 645 O O . LYS A 1 84 ? 2.453 -12.012 14.165 1.00 95.50 84 LYS A O 1
ATOM 650 N N . LEU A 1 85 ? 2.454 -11.402 12.006 1.00 94.81 85 LEU A N 1
ATOM 651 C CA . LEU A 1 85 ? 3.202 -10.153 12.197 1.00 94.81 85 LEU A CA 1
ATOM 652 C C . LEU A 1 85 ? 2.313 -8.985 12.634 1.00 94.81 85 LEU A C 1
ATOM 654 O O . LEU A 1 85 ? 2.843 -7.964 13.086 1.00 94.81 85 LEU A O 1
ATOM 658 N N . LYS A 1 86 ? 0.994 -9.105 12.450 1.00 95.50 86 LYS A N 1
ATOM 659 C CA . LYS A 1 86 ? 0.008 -8.079 12.779 1.00 95.50 86 LYS A CA 1
ATOM 660 C C . LYS A 1 86 ? -0.157 -7.986 14.298 1.00 95.50 86 LYS A C 1
ATOM 662 O O . LYS A 1 86 ? -0.406 -8.987 14.966 1.00 95.50 86 LYS A O 1
ATOM 667 N N . LYS A 1 87 ? -0.049 -6.778 14.846 1.00 95.19 87 LYS A N 1
ATOM 668 C CA . LYS A 1 87 ? -0.374 -6.501 16.254 1.00 95.19 87 LYS A CA 1
ATOM 669 C C . LYS A 1 87 ? -1.882 -6.320 16.446 1.00 95.19 87 LYS A C 1
ATOM 671 O O . LYS A 1 87 ? -2.597 -5.994 15.502 1.00 95.19 87 LYS A O 1
ATOM 676 N N . THR A 1 88 ? -2.367 -6.485 17.676 1.00 93.00 88 THR A N 1
ATOM 677 C CA . THR A 1 88 ? -3.801 -6.401 18.013 1.00 93.00 88 THR A CA 1
ATOM 678 C C . THR A 1 88 ? -4.433 -5.057 17.634 1.00 93.00 88 THR A C 1
ATOM 680 O O . THR A 1 88 ? -5.595 -5.009 17.242 1.00 93.00 88 THR A O 1
ATOM 683 N N . GLU A 1 89 ? -3.679 -3.965 17.749 1.00 93.31 89 GLU A N 1
ATOM 684 C CA . GLU A 1 89 ? -4.111 -2.602 17.432 1.00 93.31 89 GLU A CA 1
ATOM 685 C C . GLU A 1 89 ? -4.029 -2.242 15.941 1.00 93.31 89 GLU A C 1
ATOM 687 O O . GLU A 1 89 ? -4.653 -1.270 15.516 1.00 93.31 89 GLU A O 1
ATOM 692 N N . GLU A 1 90 ? -3.273 -3.008 15.149 1.00 96.44 90 GLU A N 1
ATOM 693 C CA . GLU A 1 90 ? -3.135 -2.784 13.711 1.00 96.44 90 GLU A CA 1
ATOM 694 C C . GLU A 1 90 ? -4.415 -3.249 12.992 1.00 96.44 90 GLU A C 1
ATOM 696 O O . GLU A 1 90 ? -5.050 -4.241 13.351 1.00 96.44 90 GLU A O 1
ATOM 701 N N . LEU A 1 91 ? -4.811 -2.537 11.942 1.00 96.94 91 LEU A N 1
ATOM 702 C CA . LEU A 1 91 ? -5.999 -2.839 11.147 1.00 96.94 91 LEU A CA 1
ATOM 703 C C . LEU A 1 91 ? -5.744 -3.983 10.171 1.00 96.94 91 LEU A C 1
ATOM 705 O O . LEU A 1 91 ? -6.615 -4.830 9.987 1.00 96.94 91 LEU A O 1
ATOM 709 N N . GLY A 1 92 ? -4.540 -4.081 9.608 1.00 97.69 92 GLY A N 1
ATOM 710 C CA . GLY A 1 92 ? -4.209 -5.148 8.671 1.00 97.69 92 GLY A CA 1
ATOM 711 C C . GLY A 1 92 ? -2.727 -5.263 8.342 1.00 97.69 92 GLY A C 1
ATOM 712 O O . GLY A 1 92 ? -1.912 -4.413 8.711 1.00 97.69 92 GLY A O 1
ATOM 713 N N . VAL A 1 93 ? -2.401 -6.334 7.625 1.00 98.00 93 VAL A N 1
ATOM 714 C CA . VAL A 1 93 ? -1.057 -6.625 7.121 1.00 98.00 93 VAL A CA 1
ATOM 715 C C . VAL A 1 93 ? -1.056 -6.724 5.598 1.00 98.00 93 VAL A C 1
ATOM 717 O O . VAL A 1 93 ? -1.948 -7.322 5.000 1.00 98.00 93 VAL A O 1
ATOM 720 N N . ILE A 1 94 ? -0.032 -6.155 4.966 1.00 98.31 94 ILE A N 1
ATOM 721 C CA . ILE A 1 94 ? 0.203 -6.258 3.526 1.00 98.31 94 ILE A CA 1
ATOM 722 C C . ILE A 1 94 ? 1.558 -6.926 3.307 1.00 98.31 94 ILE A C 1
ATOM 724 O O . ILE A 1 94 ? 2.598 -6.348 3.619 1.00 98.31 94 ILE A O 1
ATOM 728 N N . ALA A 1 95 ? 1.558 -8.134 2.754 1.00 96.38 95 ALA A N 1
ATOM 729 C CA . ALA A 1 95 ? 2.770 -8.803 2.308 1.00 96.38 95 ALA A CA 1
ATOM 730 C C . ALA A 1 95 ? 3.073 -8.429 0.857 1.00 96.38 95 ALA A C 1
ATOM 732 O O . ALA A 1 95 ? 2.256 -8.629 -0.033 1.00 96.38 95 ALA A O 1
ATOM 733 N N . ILE A 1 96 ? 4.254 -7.886 0.608 1.00 95.69 96 ILE A N 1
ATOM 734 C CA . ILE A 1 96 ? 4.744 -7.529 -0.719 1.00 95.69 96 ILE A CA 1
ATOM 735 C C . ILE A 1 96 ? 5.801 -8.553 -1.110 1.00 95.69 96 ILE A C 1
ATOM 737 O O . ILE A 1 96 ? 6.785 -8.735 -0.393 1.00 95.69 96 ILE A O 1
ATOM 741 N N . VAL A 1 97 ? 5.614 -9.191 -2.260 1.00 93.06 97 VAL A N 1
ATOM 742 C CA . VAL A 1 97 ? 6.507 -10.238 -2.764 1.00 93.06 97 VAL A CA 1
ATOM 743 C C . VAL A 1 97 ? 6.935 -9.958 -4.190 1.00 93.06 97 VAL A C 1
ATOM 745 O O . VAL A 1 97 ? 6.170 -9.406 -4.975 1.00 93.06 97 VAL A O 1
ATOM 748 N N . PHE A 1 98 ? 8.146 -10.372 -4.548 1.00 89.69 98 PHE A N 1
ATOM 749 C CA . PHE A 1 98 ? 8.624 -10.339 -5.926 1.00 89.69 98 PHE A CA 1
ATOM 750 C C . PHE A 1 98 ? 8.760 -11.776 -6.442 1.00 89.69 98 PHE A C 1
ATOM 752 O O . PHE A 1 98 ? 9.781 -12.420 -6.211 1.00 89.69 98 PHE A O 1
ATOM 759 N N . VAL A 1 99 ? 7.725 -12.291 -7.118 1.00 87.31 99 VAL A N 1
ATOM 760 C CA . VAL A 1 99 ? 7.723 -13.647 -7.697 1.00 87.31 99 VAL A CA 1
ATOM 761 C C . VAL A 1 99 ? 7.607 -13.537 -9.223 1.00 87.31 99 VAL A C 1
ATOM 763 O O . VAL A 1 99 ? 6.495 -13.461 -9.750 1.00 87.31 99 VAL A O 1
ATOM 766 N N . PRO A 1 100 ? 8.736 -13.492 -9.959 1.00 79.94 100 PRO A N 1
ATOM 767 C CA . PRO A 1 100 ? 8.742 -13.206 -11.396 1.00 79.94 100 PRO A CA 1
ATOM 768 C C . PRO A 1 100 ? 8.132 -14.318 -12.257 1.00 79.94 100 PRO A C 1
ATOM 770 O O . PRO A 1 100 ? 7.679 -14.038 -13.362 1.00 79.94 100 PRO A O 1
ATOM 773 N N . GLY A 1 101 ? 8.089 -15.559 -11.762 1.00 77.44 101 GLY A N 1
ATOM 774 C CA . GLY A 1 101 ? 7.481 -16.688 -12.475 1.00 77.44 101 GLY A CA 1
ATOM 775 C C . GLY A 1 101 ? 5.948 -16.685 -12.489 1.00 77.44 101 GLY A C 1
ATOM 776 O O . GLY A 1 101 ? 5.353 -17.382 -13.300 1.00 77.44 101 GLY A O 1
ATOM 777 N N . GLU A 1 102 ? 5.305 -15.886 -11.632 1.00 76.06 102 GLU A N 1
ATOM 778 C CA . GLU A 1 102 ? 3.855 -15.917 -11.394 1.00 76.06 102 GLU A CA 1
ATOM 779 C C . GLU A 1 102 ? 3.190 -14.609 -11.842 1.00 76.06 102 GLU A C 1
ATOM 781 O O . GLU A 1 102 ? 2.667 -13.839 -11.036 1.00 76.06 102 GLU A O 1
ATOM 786 N N . LEU A 1 103 ? 3.230 -14.326 -13.148 1.00 75.12 103 LEU A N 1
ATOM 787 C CA . LEU A 1 103 ? 2.750 -13.048 -13.695 1.00 75.12 103 LEU A CA 1
ATOM 788 C C . LEU A 1 103 ? 1.220 -12.879 -13.668 1.00 75.12 103 LEU A C 1
ATOM 790 O O . LEU A 1 103 ? 0.726 -11.755 -13.732 1.00 75.12 103 LEU A O 1
ATOM 794 N N . VAL A 1 104 ? 0.470 -13.981 -13.563 1.00 77.00 104 VAL A N 1
ATOM 795 C CA . VAL A 1 104 ? -1.003 -13.972 -13.479 1.00 77.00 104 VAL A CA 1
ATOM 796 C C . VAL A 1 104 ? -1.472 -13.549 -12.085 1.00 77.00 104 VAL A C 1
ATOM 798 O O . VAL A 1 104 ? -2.494 -12.879 -11.937 1.00 77.00 104 VAL A O 1
ATOM 801 N N . PHE A 1 105 ? -0.714 -13.913 -11.050 1.00 79.31 105 PHE A N 1
ATOM 802 C CA . PHE A 1 105 ? -1.015 -13.532 -9.682 1.00 79.31 105 PHE A CA 1
ATOM 803 C C . PHE A 1 105 ? -0.534 -12.105 -9.418 1.00 79.31 105 PHE A C 1
ATOM 805 O O . PHE A 1 105 ? 0.665 -11.866 -9.281 1.00 79.31 105 PHE A O 1
ATOM 812 N N . ARG A 1 106 ? -1.475 -11.159 -9.312 1.00 88.31 106 ARG A N 1
ATOM 813 C CA . ARG A 1 106 ? -1.184 -9.784 -8.878 1.00 88.31 106 ARG A CA 1
ATOM 814 C C . ARG A 1 106 ? -1.423 -9.596 -7.388 1.00 88.31 106 ARG A C 1
ATOM 816 O O . ARG A 1 106 ? -0.566 -9.065 -6.692 1.00 88.31 106 ARG A O 1
ATOM 823 N N . GLU A 1 107 ? -2.588 -10.001 -6.899 1.00 94.25 107 GLU A N 1
ATOM 824 C CA . GLU A 1 107 ? -3.008 -9.730 -5.527 1.00 94.25 107 GLU A CA 1
ATOM 825 C C . GLU A 1 107 ? -3.893 -10.842 -4.961 1.00 94.25 107 GLU A C 1
ATOM 827 O O . GLU A 1 107 ? -4.637 -11.497 -5.689 1.00 94.25 107 GLU A O 1
ATOM 832 N N . TYR A 1 108 ? -3.805 -11.040 -3.649 1.00 95.00 108 TYR A N 1
ATOM 833 C CA . TYR A 1 108 ? -4.693 -11.874 -2.842 1.00 95.00 108 TYR A CA 1
ATOM 834 C C . TYR A 1 108 ? -5.162 -11.041 -1.656 1.00 95.00 108 TYR A C 1
ATOM 836 O O . TYR A 1 108 ? -4.356 -10.342 -1.043 1.00 95.00 108 TYR A O 1
ATOM 844 N N . ILE A 1 109 ? -6.449 -11.103 -1.331 1.00 96.75 109 ILE A N 1
ATOM 845 C CA . ILE A 1 109 ? -7.047 -10.309 -0.258 1.00 96.75 109 ILE A CA 1
ATOM 846 C C . ILE A 1 109 ? -7.949 -11.226 0.559 1.00 96.75 109 ILE A C 1
ATOM 848 O O . ILE A 1 109 ? -8.870 -11.831 0.018 1.00 96.75 109 ILE A O 1
ATOM 852 N N . ASP A 1 110 ? -7.703 -11.290 1.863 1.00 97.12 110 ASP A N 1
ATOM 853 C CA . ASP A 1 110 ? -8.584 -11.919 2.838 1.00 97.12 110 ASP A CA 1
ATOM 854 C C . ASP A 1 110 ? -8.966 -10.879 3.895 1.00 97.12 110 ASP A C 1
ATOM 856 O O . ASP A 1 110 ? -8.208 -10.574 4.820 1.00 97.12 110 ASP A O 1
ATOM 860 N N . LEU A 1 111 ? -10.167 -10.318 3.735 1.00 96.81 111 LEU A N 1
ATOM 861 C CA . LEU A 1 111 ? -10.719 -9.320 4.649 1.00 96.81 111 LEU A CA 1
ATOM 862 C C . LEU A 1 111 ? -11.079 -9.914 6.017 1.00 96.81 111 LEU A C 1
ATOM 864 O O . LEU A 1 111 ? -11.079 -9.177 6.996 1.00 96.81 111 LEU A O 1
ATOM 868 N N . SER A 1 112 ? -11.347 -11.223 6.111 1.00 96.56 112 SER A N 1
ATOM 869 C CA . SER A 1 112 ? -11.685 -11.868 7.387 1.00 96.56 112 SER A CA 1
ATOM 870 C C . SER A 1 112 ? -10.470 -11.963 8.310 1.00 96.56 112 SER A C 1
ATOM 872 O O . SER A 1 112 ? -10.566 -11.688 9.506 1.00 96.56 112 SER A O 1
ATOM 874 N N . SER A 1 113 ? -9.302 -12.244 7.731 1.00 96.75 113 SER A N 1
ATOM 875 C CA . SER A 1 113 ? -8.016 -12.256 8.436 1.00 96.75 113 SER A CA 1
ATOM 876 C C . SER A 1 113 ? -7.297 -10.900 8.397 1.00 96.75 113 SER A C 1
ATOM 878 O O . SER A 1 113 ? -6.221 -10.751 8.977 1.00 96.75 113 SER A O 1
ATOM 880 N N . HIS A 1 114 ? -7.874 -9.899 7.722 1.00 97.62 114 HIS A N 1
ATOM 881 C CA . HIS A 1 114 ? -7.278 -8.586 7.467 1.00 97.62 114 HIS A CA 1
ATOM 882 C C . HIS A 1 114 ? -5.846 -8.654 6.897 1.00 97.62 114 HIS A C 1
ATOM 884 O O . HIS A 1 114 ? -4.930 -7.965 7.369 1.00 97.62 114 HIS A O 1
ATOM 890 N N . VAL A 1 115 ? -5.657 -9.472 5.864 1.00 98.00 115 VAL A N 1
ATOM 891 C CA . VAL A 1 115 ? -4.379 -9.634 5.162 1.00 98.00 115 VAL A CA 1
ATOM 892 C C . VAL A 1 115 ? -4.540 -9.432 3.665 1.00 98.00 115 VAL A C 1
ATOM 894 O O . VAL A 1 115 ? -5.512 -9.874 3.056 1.00 98.00 115 VAL A O 1
ATOM 897 N N . ALA A 1 116 ? -3.551 -8.786 3.061 1.00 98.00 116 ALA A N 1
ATOM 898 C CA . ALA A 1 116 ? -3.382 -8.757 1.620 1.00 98.00 116 ALA A CA 1
ATOM 899 C C . ALA A 1 116 ? -1.971 -9.208 1.240 1.00 98.00 116 ALA A C 1
ATOM 901 O O . ALA A 1 116 ? -1.005 -8.932 1.948 1.00 98.00 116 ALA A O 1
ATOM 902 N N . VAL A 1 117 ? -1.848 -9.877 0.101 1.00 96.56 117 VAL A N 1
ATOM 903 C CA . VAL A 1 117 ? -0.572 -10.212 -0.530 1.00 96.56 117 VAL A CA 1
ATOM 904 C C . VAL A 1 117 ? -0.539 -9.535 -1.894 1.00 96.56 117 VAL A C 1
ATOM 906 O O . VAL A 1 117 ? -1.476 -9.680 -2.673 1.00 96.56 117 VAL A O 1
ATOM 909 N N . LEU A 1 118 ? 0.533 -8.809 -2.189 1.00 96.62 118 LEU A N 1
ATOM 910 C CA . LEU A 1 118 ? 0.772 -8.136 -3.458 1.00 96.62 118 LEU A CA 1
ATOM 911 C C . LEU A 1 118 ? 2.034 -8.708 -4.099 1.00 96.62 118 LEU A C 1
ATOM 913 O O . LEU A 1 118 ? 3.138 -8.502 -3.590 1.00 96.62 118 LEU A O 1
ATOM 917 N N . ASN A 1 119 ? 1.881 -9.375 -5.239 1.00 94.44 119 ASN A N 1
ATOM 918 C CA . ASN A 1 119 ? 3.013 -9.677 -6.101 1.00 94.44 119 ASN A CA 1
ATOM 919 C C . ASN A 1 119 ? 3.336 -8.440 -6.936 1.00 94.44 119 ASN A C 1
ATOM 921 O O . ASN A 1 119 ? 2.524 -7.976 -7.736 1.00 94.44 119 ASN A O 1
ATOM 925 N N . ILE A 1 120 ? 4.533 -7.898 -6.744 1.00 94.81 120 ILE A N 1
ATOM 926 C CA . ILE A 1 120 ? 4.971 -6.698 -7.453 1.00 94.81 120 ILE A CA 1
ATOM 927 C C . ILE A 1 120 ? 5.672 -7.023 -8.766 1.00 94.81 120 ILE A C 1
ATOM 929 O O . ILE A 1 120 ? 5.805 -6.126 -9.587 1.00 94.81 120 ILE A O 1
ATOM 933 N N . ALA A 1 121 ? 6.074 -8.272 -9.020 1.00 92.50 121 ALA A N 1
ATOM 934 C CA . ALA A 1 121 ? 6.754 -8.622 -10.267 1.00 92.50 121 ALA A CA 1
ATOM 935 C C . ALA A 1 121 ? 5.947 -8.275 -11.541 1.00 92.50 121 ALA A C 1
ATOM 937 O O . ALA A 1 121 ? 6.529 -7.666 -12.440 1.00 92.50 121 ALA A O 1
ATOM 938 N N . PRO A 1 122 ? 4.620 -8.521 -11.617 1.00 93.56 122 PRO A N 1
ATOM 939 C CA . PRO A 1 122 ? 3.820 -8.128 -12.777 1.00 93.56 122 PRO A CA 1
ATOM 940 C C . PRO A 1 122 ? 3.750 -6.610 -12.978 1.00 93.56 122 PRO A C 1
ATOM 942 O O . PRO A 1 122 ? 3.462 -6.154 -14.074 1.00 93.56 122 PRO A O 1
ATOM 945 N N . LEU A 1 123 ? 3.992 -5.804 -11.937 1.00 95.19 123 LEU A N 1
ATOM 946 C CA . LEU A 1 123 ? 3.883 -4.344 -12.021 1.00 95.19 123 LEU A CA 1
ATOM 947 C C . LEU A 1 123 ? 5.083 -3.693 -12.725 1.00 95.19 123 LEU A C 1
ATOM 949 O O . LEU A 1 123 ? 5.015 -2.500 -13.043 1.00 95.19 123 LEU A O 1
ATOM 953 N N . ALA A 1 124 ? 6.167 -4.442 -12.954 1.00 94.38 124 ALA A N 1
ATOM 954 C CA . ALA A 1 124 ? 7.368 -3.950 -13.616 1.00 94.38 124 ALA A CA 1
ATOM 955 C C . ALA A 1 124 ? 7.049 -3.487 -15.052 1.00 94.38 124 ALA A C 1
ATOM 957 O O . ALA A 1 124 ? 6.496 -4.260 -15.836 1.00 94.38 124 ALA A O 1
ATOM 958 N N . PRO A 1 125 ? 7.353 -2.229 -15.421 1.00 94.88 125 PRO A N 1
ATOM 959 C CA . PRO A 1 125 ? 7.256 -1.801 -16.808 1.00 94.88 125 PRO A CA 1
ATOM 960 C C . PRO A 1 125 ? 8.337 -2.481 -17.657 1.00 94.88 125 PRO A C 1
ATOM 962 O O . PRO A 1 125 ? 9.360 -2.940 -17.146 1.00 94.88 125 PRO A O 1
ATOM 965 N N . SER A 1 126 ? 8.122 -2.519 -18.972 1.00 93.50 126 SER A N 1
ATOM 966 C CA . SER A 1 126 ? 9.048 -3.142 -19.927 1.00 93.50 126 SER A CA 1
ATOM 967 C C . SER A 1 126 ? 10.447 -2.522 -19.915 1.00 93.50 126 SER A C 1
ATOM 969 O O . SER A 1 126 ? 11.421 -3.191 -20.243 1.00 93.50 126 SER A O 1
ATOM 971 N N . ASP A 1 127 ? 10.559 -1.252 -19.535 1.00 94.62 127 ASP A N 1
ATOM 972 C CA . ASP A 1 127 ? 11.798 -0.484 -19.479 1.00 94.62 127 ASP A CA 1
ATOM 973 C C . ASP A 1 127 ? 12.307 -0.289 -18.040 1.00 94.62 127 ASP A C 1
ATOM 975 O O . ASP A 1 127 ? 12.927 0.726 -17.742 1.00 94.62 127 ASP A O 1
ATOM 979 N N . ILE A 1 128 ? 12.082 -1.254 -17.138 1.00 93.19 128 ILE A N 1
ATOM 980 C CA . ILE A 1 128 ? 12.435 -1.171 -15.704 1.00 93.19 128 ILE A CA 1
ATOM 981 C C . ILE A 1 128 ? 13.883 -0.742 -15.410 1.00 93.19 128 ILE A C 1
ATOM 983 O O . ILE A 1 128 ? 14.161 -0.268 -14.316 1.00 93.19 128 ILE A O 1
ATOM 987 N N . GLU A 1 129 ? 14.821 -0.878 -16.347 1.00 93.94 129 GLU A N 1
ATOM 988 C CA . GLU A 1 129 ? 16.197 -0.414 -16.150 1.00 93.94 129 GLU A CA 1
ATOM 989 C C . GLU A 1 129 ? 16.374 1.104 -16.286 1.00 93.94 129 GLU A C 1
ATOM 991 O O . GLU A 1 129 ? 17.303 1.666 -15.686 1.00 93.94 129 GLU A O 1
ATOM 996 N N . SER A 1 130 ? 15.473 1.772 -17.011 1.00 96.75 130 SER A N 1
ATOM 997 C CA . SER A 1 130 ? 15.449 3.226 -17.165 1.00 96.75 130 SER A CA 1
ATOM 998 C C . SER A 1 130 ? 15.092 3.909 -15.839 1.00 96.75 130 SER A C 1
ATOM 1000 O O . SER A 1 130 ? 14.531 3.310 -14.914 1.00 96.75 130 SER A O 1
ATOM 1002 N N . LYS A 1 131 ? 15.436 5.192 -15.704 1.00 95.94 131 LYS A N 1
ATOM 1003 C CA . LYS A 1 131 ? 15.079 5.959 -14.503 1.00 95.94 131 LYS A CA 1
ATOM 1004 C C . LYS A 1 131 ? 13.560 6.109 -14.405 1.00 95.94 131 LYS A C 1
ATOM 1006 O O . LYS A 1 131 ? 12.992 5.962 -13.326 1.00 95.94 131 LYS A O 1
ATOM 1011 N N . GLU A 1 132 ? 12.923 6.376 -15.534 1.00 96.75 132 GLU A N 1
ATOM 1012 C CA . GLU A 1 132 ? 11.487 6.565 -15.689 1.00 96.75 132 GLU A CA 1
ATOM 1013 C C . GLU A 1 132 ? 10.731 5.274 -15.355 1.00 96.75 132 GLU A C 1
ATOM 1015 O O . GLU A 1 132 ? 9.783 5.312 -14.572 1.00 96.75 132 GLU A O 1
ATOM 1020 N N . GLY A 1 133 ? 11.211 4.126 -15.837 1.00 96.50 133 GLY A N 1
ATOM 1021 C CA . GLY A 1 133 ? 10.669 2.804 -15.538 1.00 96.50 133 GLY A CA 1
ATOM 1022 C C . GLY A 1 133 ? 10.772 2.454 -14.051 1.00 96.50 133 GLY A C 1
ATOM 1023 O O . GLY A 1 133 ? 9.798 1.991 -13.451 1.00 96.50 133 GLY A O 1
ATOM 1024 N N . LYS A 1 134 ? 11.908 2.757 -13.404 1.00 95.69 134 LYS A N 1
ATOM 1025 C CA . LYS A 1 134 ? 12.086 2.580 -11.945 1.00 95.69 134 LYS A CA 1
ATOM 1026 C C . LYS A 1 134 ? 11.105 3.427 -11.139 1.00 95.69 134 LYS A C 1
ATOM 1028 O O . LYS A 1 134 ? 10.568 2.955 -10.136 1.00 95.69 134 LYS A O 1
ATOM 1033 N N . GLU A 1 135 ? 10.867 4.668 -11.554 1.00 96.38 135 GLU A N 1
ATOM 1034 C CA . GLU A 1 135 ? 9.894 5.543 -10.897 1.00 96.38 135 GLU A CA 1
ATOM 1035 C C . GLU A 1 135 ? 8.456 5.083 -11.145 1.00 96.38 135 GLU A C 1
ATOM 1037 O O . GLU A 1 135 ? 7.679 4.971 -10.196 1.00 96.38 135 GLU A O 1
ATOM 1042 N N . LEU A 1 136 ? 8.102 4.733 -12.383 1.00 96.69 136 LEU A N 1
ATOM 1043 C CA . LEU A 1 136 ? 6.782 4.203 -12.720 1.00 96.69 136 LEU A CA 1
ATOM 1044 C C . LEU A 1 136 ? 6.460 2.947 -11.901 1.00 96.69 136 LEU A C 1
ATOM 1046 O O . LEU A 1 136 ? 5.373 2.840 -11.334 1.00 96.69 136 LEU A O 1
ATOM 1050 N N . PHE A 1 137 ? 7.429 2.042 -11.753 1.00 96.75 137 PHE A N 1
ATOM 1051 C CA . PHE A 1 137 ? 7.300 0.851 -10.919 1.00 96.75 137 PHE A CA 1
ATOM 1052 C C . PHE A 1 137 ? 6.970 1.181 -9.457 1.00 96.75 137 PHE A C 1
ATOM 1054 O O . PHE A 1 137 ? 6.005 0.649 -8.899 1.00 96.75 137 PHE A O 1
ATOM 1061 N N . LYS A 1 138 ? 7.719 2.107 -8.841 1.00 97.06 138 LYS A N 1
ATOM 1062 C CA . LYS A 1 138 ? 7.451 2.587 -7.474 1.00 97.06 138 LYS A CA 1
ATOM 1063 C C . LYS A 1 138 ? 6.034 3.136 -7.341 1.00 97.06 138 LYS A C 1
ATOM 1065 O O . LYS A 1 138 ? 5.335 2.811 -6.380 1.00 97.06 138 LYS A O 1
ATOM 1070 N N . TRP A 1 139 ? 5.586 3.931 -8.313 1.00 97.38 139 TRP A N 1
ATOM 1071 C CA . TRP A 1 139 ? 4.247 4.512 -8.290 1.00 97.38 139 TRP A CA 1
ATOM 1072 C C . TRP A 1 139 ? 3.146 3.472 -8.455 1.00 97.38 139 TRP A C 1
ATOM 1074 O O . TRP A 1 139 ? 2.164 3.532 -7.715 1.00 97.38 139 TRP A O 1
ATOM 1084 N N . ARG A 1 140 ? 3.307 2.499 -9.357 1.00 97.81 140 ARG A N 1
ATOM 1085 C CA . ARG A 1 140 ? 2.362 1.382 -9.511 1.00 97.81 140 ARG A CA 1
ATOM 1086 C C . ARG A 1 140 ? 2.207 0.608 -8.208 1.00 97.81 140 ARG A C 1
ATOM 1088 O O . ARG A 1 140 ? 1.079 0.332 -7.801 1.00 97.81 140 ARG A O 1
ATOM 1095 N N . VAL A 1 141 ? 3.314 0.322 -7.519 1.00 97.44 141 VAL A N 1
ATOM 1096 C CA . VAL A 1 141 ? 3.262 -0.386 -6.236 1.00 97.44 141 VAL A CA 1
ATOM 1097 C C . VAL A 1 141 ? 2.575 0.467 -5.175 1.00 97.44 141 VAL A C 1
ATOM 1099 O O . VAL A 1 141 ? 1.657 -0.026 -4.528 1.00 97.44 141 VAL A O 1
ATOM 1102 N N . LEU A 1 142 ? 2.939 1.747 -5.029 1.00 98.25 142 LEU A N 1
ATOM 1103 C CA . LEU A 1 142 ? 2.291 2.630 -4.053 1.00 98.25 142 LEU A CA 1
ATOM 1104 C C . LEU A 1 142 ? 0.773 2.692 -4.265 1.00 98.25 142 LEU A C 1
ATOM 1106 O O . LEU A 1 142 ? 0.026 2.542 -3.307 1.00 98.25 142 LEU A O 1
ATOM 1110 N N . LYS A 1 143 ? 0.310 2.846 -5.514 1.00 98.25 143 LYS A N 1
ATOM 1111 C CA . LYS A 1 143 ? -1.125 2.865 -5.850 1.00 98.25 143 LYS A CA 1
ATOM 1112 C C . LYS A 1 143 ? -1.842 1.596 -5.382 1.00 98.25 143 LYS A C 1
ATOM 1114 O O . LYS A 1 143 ? -2.952 1.677 -4.858 1.00 98.25 143 LYS A O 1
ATOM 1119 N N . GLN A 1 144 ? -1.222 0.432 -5.577 1.00 98.06 144 GLN A N 1
ATOM 1120 C CA . GLN A 1 144 ? -1.799 -0.844 -5.155 1.00 98.06 144 GLN A CA 1
ATOM 1121 C C . GLN A 1 144 ? -1.761 -1.014 -3.637 1.00 98.06 144 GLN A C 1
ATOM 1123 O O . GLN A 1 144 ? -2.777 -1.363 -3.048 1.00 98.06 144 GLN A O 1
ATOM 1128 N N . VAL A 1 145 ? -0.643 -0.697 -2.984 1.00 98.12 145 VAL A N 1
ATOM 1129 C CA . VAL A 1 145 ? -0.520 -0.795 -1.522 1.00 98.12 145 VAL A CA 1
ATOM 1130 C C . VAL A 1 145 ? -1.498 0.152 -0.819 1.00 98.12 145 VAL A C 1
ATOM 1132 O O . VAL A 1 145 ? -2.152 -0.267 0.130 1.00 98.12 145 VAL A O 1
ATOM 1135 N N . THR A 1 146 ? -1.682 1.381 -1.315 1.00 98.44 146 THR A N 1
ATOM 1136 C CA . THR A 1 146 ? -2.703 2.311 -0.802 1.00 98.44 146 THR A CA 1
ATOM 1137 C C . THR A 1 146 ? -4.113 1.730 -0.936 1.00 98.44 146 THR A C 1
ATOM 1139 O O . THR A 1 146 ? -4.869 1.748 0.035 1.00 98.44 146 THR A O 1
ATOM 1142 N N . ARG A 1 147 ? -4.468 1.170 -2.105 1.00 98.44 147 ARG A N 1
ATOM 1143 C CA . ARG A 1 147 ? -5.771 0.511 -2.320 1.00 98.44 147 ARG A CA 1
ATOM 1144 C C . ARG A 1 147 ? -5.975 -0.647 -1.345 1.00 98.44 147 ARG A C 1
ATOM 1146 O O . ARG A 1 147 ? -7.020 -0.726 -0.711 1.00 98.44 147 ARG A O 1
ATOM 1153 N N . LEU A 1 148 ? -4.979 -1.519 -1.198 1.00 98.50 148 LEU A N 1
ATOM 1154 C CA . LEU A 1 148 ? -5.042 -2.661 -0.286 1.00 98.50 148 LEU A CA 1
ATOM 1155 C C . LEU A 1 148 ? -5.186 -2.214 1.174 1.00 98.50 148 LEU A C 1
ATOM 1157 O O . LEU A 1 148 ? -6.036 -2.742 1.880 1.00 98.50 148 LEU A O 1
ATOM 1161 N N . ALA A 1 149 ? -4.424 -1.212 1.619 1.00 98.44 149 ALA A N 1
ATOM 1162 C CA . ALA A 1 149 ? -4.538 -0.672 2.975 1.00 98.44 149 ALA A CA 1
ATOM 1163 C C . ALA A 1 149 ? -5.943 -0.116 3.253 1.00 98.44 149 ALA A C 1
ATOM 1165 O O . ALA A 1 149 ? -6.532 -0.400 4.294 1.00 98.44 149 ALA A O 1
ATOM 1166 N N . ALA A 1 150 ? -6.506 0.629 2.302 1.00 98.31 150 ALA A N 1
ATOM 1167 C CA . ALA A 1 150 ? -7.857 1.163 2.410 1.00 98.31 150 ALA A CA 1
ATOM 1168 C C . ALA A 1 150 ? -8.933 0.057 2.409 1.00 98.31 150 ALA A C 1
ATOM 1170 O O . ALA A 1 150 ? -9.845 0.110 3.232 1.00 98.31 150 ALA A O 1
ATOM 1171 N N . LEU A 1 151 ? -8.803 -0.981 1.572 1.00 98.44 151 LEU A N 1
ATOM 1172 C CA . LEU A 1 151 ? -9.682 -2.161 1.613 1.00 98.44 151 LEU A CA 1
ATOM 1173 C C . LEU A 1 151 ? -9.611 -2.868 2.978 1.00 98.44 151 LEU A C 1
ATOM 1175 O O . LEU A 1 151 ? -10.642 -3.181 3.565 1.00 98.44 151 LEU A O 1
ATOM 1179 N N . LEU A 1 152 ? -8.405 -3.063 3.525 1.00 98.31 152 LEU A N 1
ATOM 1180 C CA . LEU A 1 152 ? -8.199 -3.684 4.840 1.00 98.31 152 LEU A CA 1
ATOM 1181 C C . LEU A 1 152 ? -8.742 -2.841 6.003 1.00 98.31 152 LEU A C 1
ATOM 1183 O O . LEU A 1 152 ? -9.112 -3.401 7.036 1.00 98.31 152 LEU A O 1
ATOM 1187 N N . ALA A 1 153 ? -8.814 -1.517 5.836 1.00 97.62 153 ALA A N 1
ATOM 1188 C CA . ALA A 1 153 ? -9.489 -0.610 6.764 1.00 97.62 153 ALA A CA 1
ATOM 1189 C C . ALA A 1 153 ? -11.023 -0.639 6.647 1.00 97.62 153 ALA A C 1
ATOM 1191 O O . ALA A 1 153 ? -11.698 -0.056 7.493 1.00 97.62 153 ALA A O 1
ATOM 1192 N N . GLY A 1 154 ? -11.573 -1.310 5.630 1.00 97.62 154 GLY A N 1
ATOM 1193 C CA . GLY A 1 154 ? -13.011 -1.435 5.402 1.00 97.62 154 GLY A CA 1
ATOM 1194 C C . GLY A 1 154 ? -13.595 -0.433 4.404 1.00 97.62 154 GLY A C 1
ATOM 1195 O O . GLY A 1 154 ? -14.813 -0.271 4.363 1.00 97.62 154 GLY A O 1
ATOM 1196 N N . LEU A 1 155 ? -12.773 0.258 3.603 1.00 98.00 155 LEU A N 1
ATOM 1197 C CA . LEU A 1 155 ? -13.293 1.027 2.470 1.00 98.00 155 LEU A CA 1
ATOM 1198 C C . LEU A 1 155 ? -13.705 0.081 1.340 1.00 98.00 155 LEU A C 1
ATOM 1200 O O . LEU A 1 155 ? -13.070 -0.938 1.095 1.00 98.00 155 LEU A O 1
ATOM 1204 N N . GLU A 1 156 ? -14.728 0.480 0.596 1.00 97.50 156 GLU A N 1
ATOM 1205 C CA . GLU A 1 156 ? -15.171 -0.205 -0.617 1.00 97.50 156 GLU A CA 1
ATOM 1206 C C . GLU A 1 156 ? -14.487 0.371 -1.863 1.00 97.50 156 GLU A C 1
ATOM 1208 O O . GLU A 1 156 ? -13.958 1.491 -1.852 1.00 97.50 156 GLU A O 1
ATOM 1213 N N . GLN A 1 157 ? -14.526 -0.386 -2.962 1.00 97.56 157 GLN A N 1
ATOM 1214 C CA . GLN A 1 157 ? -14.060 0.088 -4.264 1.00 97.56 157 GLN A CA 1
ATOM 1215 C C . GLN A 1 157 ? -14.772 1.389 -4.668 1.00 97.56 157 GLN A C 1
ATOM 1217 O O . GLN A 1 157 ? -15.958 1.589 -4.402 1.00 97.56 157 GLN A O 1
ATOM 1222 N N . CYS A 1 158 ? -14.040 2.290 -5.322 1.00 98.25 158 CYS A N 1
ATOM 1223 C CA . CYS A 1 158 ? -14.566 3.586 -5.742 1.00 98.25 158 CYS A CA 1
ATOM 1224 C C . CYS A 1 158 ? -14.754 3.615 -7.264 1.00 98.25 158 CYS A C 1
ATOM 1226 O O . CYS A 1 158 ? -13.800 3.316 -7.977 1.00 98.25 158 CYS A O 1
ATOM 1228 N N . PRO A 1 159 ? -15.914 4.052 -7.791 1.00 97.56 159 PRO A N 1
ATOM 1229 C CA . PRO A 1 159 ? -16.132 4.141 -9.238 1.00 97.56 159 PRO A CA 1
ATOM 1230 C C . PRO A 1 159 ? -15.394 5.320 -9.896 1.00 97.56 159 PRO A C 1
ATOM 1232 O O . PRO A 1 159 ? -15.356 5.426 -11.118 1.00 97.56 159 PRO A O 1
ATOM 1235 N N . PHE A 1 160 ? -14.822 6.242 -9.113 1.00 98.19 160 PHE A N 1
ATOM 1236 C CA . PHE A 1 160 ? -14.105 7.397 -9.646 1.00 98.19 160 PHE A CA 1
ATOM 1237 C C . PHE A 1 160 ? -12.696 7.000 -10.101 1.00 98.19 160 PHE A C 1
ATOM 1239 O O . PHE A 1 160 ? -11.835 6.729 -9.267 1.00 98.19 160 PHE A O 1
ATOM 1246 N N . PHE A 1 161 ? -12.449 7.028 -11.412 1.00 97.00 161 PHE A N 1
ATOM 1247 C CA . PHE A 1 161 ? -11.223 6.521 -12.047 1.00 97.00 161 PHE A CA 1
ATOM 1248 C C . PHE A 1 161 ? -9.913 7.186 -11.593 1.00 97.00 161 PHE A C 1
ATOM 1250 O O . PHE A 1 161 ? -8.848 6.592 -11.722 1.00 97.00 161 PHE A O 1
ATOM 1257 N N . LEU A 1 162 ? -9.962 8.395 -11.021 1.00 97.81 162 LEU A N 1
ATOM 1258 C CA . LEU A 1 162 ? -8.780 9.057 -10.453 1.00 97.81 162 LEU A CA 1
ATOM 1259 C C . LEU A 1 162 ? -8.552 8.735 -8.967 1.00 97.81 162 LEU A C 1
ATOM 1261 O O . LEU A 1 162 ? -7.560 9.181 -8.400 1.00 97.81 162 LEU A O 1
ATOM 1265 N N . CYS A 1 163 ? -9.432 7.973 -8.316 1.00 98.50 163 CYS A N 1
ATOM 1266 C CA . CYS A 1 163 ? -9.253 7.551 -6.929 1.00 98.50 163 CYS A CA 1
ATOM 1267 C C . CYS A 1 163 ? -8.282 6.366 -6.832 1.00 98.50 163 CYS A C 1
ATOM 1269 O O . CYS A 1 163 ? -8.352 5.435 -7.634 1.00 98.50 163 CYS A O 1
ATOM 1271 N N . ALA A 1 164 ? -7.458 6.316 -5.781 1.00 98.00 164 ALA A N 1
ATOM 1272 C CA . ALA A 1 164 ? -6.638 5.137 -5.488 1.00 98.00 164 ALA A CA 1
ATOM 1273 C C . ALA A 1 164 ? -7.467 3.844 -5.342 1.00 98.00 164 ALA A C 1
ATOM 1275 O O . ALA A 1 164 ? -6.985 2.767 -5.704 1.00 98.00 164 ALA A O 1
ATOM 1276 N N . MET A 1 165 ? -8.720 3.960 -4.882 1.00 98.31 165 MET A N 1
ATOM 1277 C CA . MET A 1 165 ? -9.675 2.852 -4.718 1.00 98.31 165 MET A CA 1
ATOM 1278 C C . MET A 1 165 ? -10.352 2.394 -6.015 1.00 98.31 165 MET A C 1
ATOM 1280 O O . MET A 1 165 ? -11.161 1.469 -5.963 1.00 98.31 165 MET A O 1
ATOM 1284 N N . PHE A 1 166 ? -10.049 3.011 -7.160 1.00 98.19 166 PHE A N 1
ATOM 1285 C CA . PHE A 1 166 ? -10.510 2.506 -8.449 1.00 98.19 166 PHE A CA 1
ATOM 1286 C C . PHE A 1 166 ? -9.861 1.153 -8.759 1.00 98.19 166 PHE A C 1
ATOM 1288 O O . PHE A 1 166 ? -8.642 0.978 -8.584 1.00 98.19 166 PHE A O 1
ATOM 1295 N N . ASP A 1 167 ? -10.686 0.199 -9.188 1.00 95.88 167 ASP A N 1
ATOM 1296 C CA . ASP A 1 167 ? -10.249 -1.142 -9.557 1.00 95.88 167 ASP A CA 1
ATOM 1297 C C . ASP A 1 167 ? -9.788 -1.151 -11.016 1.00 95.88 167 ASP A C 1
ATOM 1299 O O . ASP A 1 167 ? -10.571 -0.900 -11.924 1.00 95.88 167 ASP A O 1
ATOM 1303 N N . CYS A 1 168 ? -8.490 -1.369 -11.230 1.00 95.12 168 CYS A N 1
ATOM 1304 C CA . CYS A 1 168 ? -7.882 -1.312 -12.559 1.00 95.12 168 CYS A CA 1
ATOM 1305 C C . CYS A 1 168 ? -7.761 -2.712 -13.154 1.00 95.12 168 CYS A C 1
ATOM 1307 O O . CYS A 1 168 ? -7.136 -3.591 -12.541 1.00 95.12 168 CYS A O 1
ATOM 1309 N N . HIS A 1 169 ? -8.241 -2.865 -14.382 1.00 92.62 169 HIS A N 1
ATOM 1310 C CA . HIS A 1 169 ? -8.204 -4.098 -15.162 1.00 92.62 169 HIS A CA 1
ATOM 1311 C C . HIS A 1 169 ? -6.954 -4.216 -16.041 1.00 92.62 169 HIS A C 1
ATOM 1313 O O . HIS A 1 169 ? -6.602 -5.313 -16.468 1.00 92.62 169 HIS A O 1
ATOM 1319 N N . ASN A 1 170 ? -6.256 -3.108 -16.297 1.00 95.06 170 ASN A N 1
ATOM 1320 C CA . ASN A 1 170 ? -5.039 -3.073 -17.108 1.00 95.06 170 ASN A CA 1
ATOM 1321 C C . ASN A 1 170 ? -4.028 -2.029 -16.583 1.00 95.06 170 ASN A C 1
ATOM 1323 O O . ASN A 1 170 ? -4.303 -1.273 -15.646 1.00 95.06 170 ASN A O 1
ATOM 1327 N N . PHE A 1 171 ? -2.824 -2.018 -17.165 1.00 95.56 171 PHE A N 1
ATOM 1328 C CA . PHE A 1 171 ? -1.760 -1.090 -16.763 1.00 95.56 171 PHE A CA 1
ATOM 1329 C C . PHE A 1 171 ? -2.030 0.356 -17.164 1.00 95.56 171 PHE A C 1
ATOM 1331 O O . PHE A 1 171 ? -1.628 1.250 -16.430 1.00 95.56 171 PHE A O 1
ATOM 1338 N N . GLU A 1 172 ? -2.735 0.592 -18.269 1.00 96.81 172 GLU A N 1
ATOM 1339 C CA . GLU A 1 172 ? -3.096 1.942 -18.703 1.00 96.81 172 GLU A CA 1
ATOM 1340 C C . GLU A 1 172 ? -3.992 2.628 -17.660 1.00 96.81 172 GLU A C 1
ATOM 1342 O O . GLU A 1 172 ? -3.701 3.733 -17.205 1.00 96.81 172 GLU A O 1
ATOM 1347 N N . GLU A 1 173 ? -5.024 1.935 -17.180 1.00 97.62 173 GLU A N 1
ATOM 1348 C CA . GLU A 1 173 ? -5.872 2.395 -16.077 1.00 97.62 173 GLU A CA 1
ATOM 1349 C C . GLU A 1 173 ? -5.077 2.593 -14.783 1.00 97.62 173 GLU A C 1
ATOM 1351 O O . GLU A 1 173 ? -5.258 3.596 -14.088 1.00 97.62 173 GLU A O 1
ATOM 1356 N N . LEU A 1 174 ? -4.176 1.659 -14.453 1.00 97.31 174 LEU A N 1
ATOM 1357 C CA . LEU A 1 174 ? -3.333 1.774 -13.262 1.00 97.31 174 LEU A CA 1
ATOM 1358 C C . LEU A 1 174 ? -2.422 3.001 -13.330 1.00 97.31 174 LEU A C 1
ATOM 1360 O O . LEU A 1 174 ? -2.217 3.673 -12.317 1.00 97.31 174 LEU A O 1
ATOM 1364 N N . ASP A 1 175 ? -1.875 3.305 -14.499 1.00 97.44 175 ASP A N 1
ATOM 1365 C CA . ASP A 1 175 ? -0.971 4.429 -14.709 1.00 97.44 175 ASP A CA 1
ATOM 1366 C C . ASP A 1 175 ? -1.726 5.761 -14.698 1.00 97.44 175 ASP A C 1
ATOM 1368 O O . ASP A 1 175 ? -1.237 6.724 -14.101 1.00 97.44 175 ASP A O 1
ATOM 1372 N N . ASN A 1 176 ? -2.962 5.773 -15.204 1.00 97.12 176 ASN A N 1
ATOM 1373 C CA . ASN A 1 176 ? -3.832 6.947 -15.230 1.00 97.12 176 ASN A CA 1
ATOM 1374 C C . ASN A 1 176 ? -4.520 7.256 -13.889 1.00 97.12 176 ASN A C 1
ATOM 1376 O O . ASN A 1 176 ? -4.776 8.427 -13.602 1.00 97.12 176 ASN A O 1
ATOM 1380 N N . LYS A 1 177 ? -4.804 6.261 -13.032 1.00 96.88 177 LYS A N 1
ATOM 1381 C CA . LYS A 1 177 ? -5.464 6.541 -11.745 1.00 96.88 177 LYS A CA 1
ATOM 1382 C C . LYS A 1 177 ? -4.577 7.324 -10.778 1.00 96.88 177 LYS A C 1
ATOM 1384 O O . LYS A 1 177 ? -3.346 7.218 -10.795 1.00 96.88 177 LYS A O 1
ATOM 1389 N N . GLY A 1 178 ? -5.194 8.074 -9.870 1.00 96.31 178 GLY A N 1
ATOM 1390 C CA . GLY A 1 178 ? -4.481 8.782 -8.813 1.00 96.31 178 GLY A CA 1
ATOM 1391 C C . GLY A 1 178 ? -3.859 7.843 -7.776 1.00 96.31 178 GLY A C 1
ATOM 1392 O O . GLY A 1 178 ? -4.231 6.680 -7.626 1.00 96.31 178 GLY A O 1
ATOM 1393 N N . ARG A 1 179 ? -2.872 8.375 -7.051 1.00 95.69 179 ARG A N 1
ATOM 1394 C CA . ARG A 1 179 ? -2.224 7.700 -5.908 1.00 95.69 179 ARG A CA 1
ATOM 1395 C C . ARG A 1 179 ? -2.996 7.888 -4.608 1.00 95.69 179 ARG A C 1
ATOM 1397 O O . ARG A 1 179 ? -2.969 7.007 -3.759 1.00 95.69 179 ARG A O 1
ATOM 1404 N N . ASN A 1 180 ? -3.682 9.023 -4.512 1.00 96.69 180 ASN A N 1
ATOM 1405 C CA . ASN A 1 180 ? -4.402 9.464 -3.332 1.00 96.69 180 ASN A CA 1
ATOM 1406 C C . ASN A 1 180 ? -5.865 9.008 -3.403 1.00 96.69 180 ASN A C 1
ATOM 1408 O O . ASN A 1 180 ? -6.421 8.765 -4.481 1.00 96.69 180 ASN A O 1
ATOM 1412 N N . LEU A 1 181 ? -6.510 8.940 -2.244 1.00 98.06 181 LEU A N 1
ATOM 1413 C CA . LEU A 1 181 ? -7.956 8.785 -2.158 1.00 98.06 181 LEU A CA 1
ATOM 1414 C C . LEU A 1 181 ? -8.648 10.054 -2.686 1.00 98.06 181 LEU A C 1
ATOM 1416 O O . LEU A 1 181 ? -8.154 11.164 -2.502 1.00 98.06 181 LEU A O 1
ATOM 1420 N N . CYS A 1 182 ? -9.794 9.904 -3.353 1.00 98.12 182 CYS A N 1
ATOM 1421 C CA . CYS A 1 182 ? -10.638 11.054 -3.682 1.00 98.12 182 CYS A CA 1
ATOM 1422 C C . CYS A 1 182 ? -11.244 11.653 -2.398 1.00 98.12 182 CYS A C 1
ATOM 1424 O O . CYS A 1 182 ? -11.348 10.925 -1.407 1.00 98.12 182 CYS A O 1
ATOM 1426 N N . PRO A 1 183 ? -11.704 12.921 -2.395 1.00 97.00 183 PRO A N 1
ATOM 1427 C CA . PRO A 1 183 ? -12.145 13.581 -1.163 1.00 97.00 183 PRO A CA 1
ATOM 1428 C C . PRO A 1 183 ? -13.180 12.780 -0.342 1.00 97.00 183 PRO A C 1
ATOM 1430 O O . PRO A 1 183 ? -13.002 12.654 0.867 1.00 97.00 183 PRO A O 1
ATOM 1433 N N . PRO A 1 184 ? -14.198 12.128 -0.946 1.00 97.50 184 PRO A N 1
ATOM 1434 C CA . PRO A 1 184 ? -15.118 11.273 -0.189 1.00 97.50 184 PRO A CA 1
ATOM 1435 C C . PRO A 1 184 ? -14.464 10.033 0.443 1.00 97.50 184 PRO A C 1
ATOM 1437 O O . PRO A 1 184 ? -14.800 9.668 1.568 1.00 97.50 184 PRO A O 1
ATOM 1440 N N . CYS A 1 185 ? -13.554 9.358 -0.266 1.00 98.31 185 CYS A N 1
ATOM 1441 C CA . CYS A 1 185 ? -12.837 8.194 0.265 1.00 98.31 185 CYS A CA 1
ATOM 1442 C C . CYS A 1 185 ? -11.828 8.603 1.341 1.00 98.31 185 CYS A C 1
ATOM 1444 O O . CYS A 1 185 ? -11.692 7.899 2.336 1.00 98.31 185 CYS A O 1
ATOM 1446 N N . GLN A 1 186 ? -11.167 9.746 1.163 1.00 97.31 186 GLN A N 1
ATOM 1447 C CA . GLN A 1 186 ? -10.276 10.335 2.153 1.00 97.31 186 GLN A CA 1
ATOM 1448 C C . GLN A 1 186 ? -11.029 10.585 3.463 1.00 97.31 186 GLN A C 1
ATOM 1450 O O . GLN A 1 186 ? -10.663 9.993 4.469 1.00 97.31 186 GLN A O 1
ATOM 1455 N N . LEU A 1 187 ? -12.149 11.316 3.442 1.00 95.75 187 LEU A N 1
ATOM 1456 C CA . LEU A 1 187 ? -12.943 11.582 4.651 1.00 95.75 187 LEU A CA 1
ATOM 1457 C C . LEU A 1 187 ? -13.379 10.299 5.381 1.00 95.75 187 LEU A C 1
ATOM 1459 O O . LEU A 1 187 ? -13.373 10.246 6.611 1.00 95.75 187 LEU A O 1
ATOM 1463 N N . LYS A 1 188 ? -13.739 9.243 4.637 1.00 97.31 188 LYS A N 1
ATOM 1464 C CA . LYS A 1 188 ? -14.048 7.926 5.222 1.00 97.31 188 LYS A CA 1
ATOM 1465 C C . LYS A 1 188 ? -12.826 7.312 5.909 1.00 97.31 188 LYS A C 1
ATOM 1467 O O . LYS A 1 188 ? -12.951 6.818 7.026 1.00 97.31 188 LYS A O 1
ATOM 1472 N N . MET A 1 189 ? -11.667 7.348 5.253 1.00 97.25 189 MET A N 1
ATOM 1473 C CA . MET A 1 189 ? -10.410 6.825 5.791 1.00 97.25 189 MET A CA 1
ATOM 1474 C C . MET A 1 189 ? -9.985 7.578 7.054 1.00 97.25 189 MET A C 1
ATOM 1476 O O . MET A 1 189 ? -9.711 6.950 8.070 1.00 97.25 189 MET A O 1
ATOM 1480 N N . GLU A 1 190 ? -9.992 8.911 7.021 1.00 95.50 190 GLU A N 1
ATOM 1481 C CA . GLU A 1 190 ? -9.632 9.755 8.165 1.00 95.50 190 GLU A CA 1
ATOM 1482 C C . GLU A 1 190 ? -10.535 9.473 9.368 1.00 95.50 190 GLU A C 1
ATOM 1484 O O . GLU A 1 190 ? -10.040 9.239 10.472 1.00 95.50 190 GLU A O 1
ATOM 1489 N N . LYS A 1 191 ? -11.854 9.394 9.143 1.00 94.81 191 LYS A N 1
ATOM 1490 C CA . LYS A 1 191 ? -12.826 9.050 10.185 1.00 94.81 191 LYS A CA 1
ATOM 1491 C C . LYS A 1 191 ? -12.528 7.684 10.809 1.00 94.81 191 LYS A C 1
ATOM 1493 O O . LYS A 1 191 ? -12.487 7.576 12.033 1.00 94.81 191 LYS A O 1
ATOM 1498 N N . LEU A 1 192 ? -12.266 6.661 9.991 1.00 95.44 192 LEU A N 1
ATOM 1499 C CA . LEU A 1 192 ? -11.916 5.319 10.474 1.00 95.44 192 LEU A CA 1
ATOM 1500 C C . LEU A 1 192 ? -10.623 5.327 11.298 1.00 95.44 192 LEU A C 1
ATOM 1502 O O . LEU A 1 192 ? -10.572 4.732 12.376 1.00 95.44 192 LEU A O 1
ATOM 1506 N N . MET A 1 193 ? -9.584 6.026 10.834 1.00 95.38 193 MET A N 1
ATOM 1507 C CA . MET A 1 193 ? -8.329 6.140 11.580 1.00 95.38 193 MET A CA 1
ATOM 1508 C C . MET A 1 193 ? -8.523 6.896 12.900 1.00 95.38 193 MET A C 1
ATOM 1510 O O . MET A 1 193 ? -7.951 6.508 13.922 1.00 95.38 193 MET A O 1
ATOM 1514 N N . ALA A 1 194 ? -9.350 7.942 12.918 1.00 92.88 194 ALA A N 1
ATOM 1515 C CA . ALA A 1 194 ? -9.637 8.723 14.118 1.00 92.88 194 ALA A CA 1
ATOM 1516 C C . ALA A 1 194 ? -10.419 7.913 15.161 1.00 92.88 194 ALA A C 1
ATOM 1518 O O . ALA A 1 194 ? -10.020 7.874 16.327 1.00 92.88 194 ALA A O 1
ATOM 1519 N N . GLU A 1 195 ? -11.464 7.189 14.747 1.00 92.75 195 GLU A N 1
ATOM 1520 C CA . GLU A 1 195 ? -12.245 6.289 15.612 1.00 92.75 195 GLU A CA 1
ATOM 1521 C C . GLU A 1 195 ? -11.362 5.229 16.288 1.00 92.75 195 GLU A C 1
ATOM 1523 O O . GLU A 1 195 ? -11.576 4.864 17.446 1.00 92.75 195 GLU A O 1
ATOM 1528 N N . LYS A 1 196 ? -10.320 4.766 15.588 1.00 93.00 196 LYS A N 1
ATOM 1529 C CA . LYS A 1 196 ? -9.352 3.783 16.092 1.00 93.00 196 LYS A CA 1
ATOM 1530 C C . LYS A 1 196 ? -8.183 4.402 16.863 1.00 93.00 196 LYS A C 1
ATOM 1532 O O . LYS A 1 196 ? -7.367 3.666 17.412 1.00 93.00 196 LYS A O 1
ATOM 1537 N N . ARG A 1 197 ? -8.113 5.737 16.966 1.00 93.00 197 ARG A N 1
ATOM 1538 C CA . ARG A 1 197 ? -6.991 6.489 17.564 1.00 93.00 197 ARG A CA 1
ATOM 1539 C C . ARG A 1 197 ? -5.647 6.191 16.878 1.00 93.00 197 ARG A C 1
ATOM 1541 O O . ARG A 1 197 ? -4.622 6.070 17.548 1.00 93.00 197 ARG A O 1
ATOM 1548 N N . LEU A 1 198 ? -5.687 6.049 15.553 1.00 94.00 198 LEU A N 1
ATOM 1549 C CA . LEU A 1 198 ? -4.556 5.768 14.660 1.00 94.00 198 LEU A CA 1
ATOM 1550 C C . LEU A 1 198 ? -4.294 6.902 13.653 1.00 94.00 198 LEU A C 1
ATOM 1552 O O . LEU A 1 198 ? -3.362 6.807 12.856 1.00 94.00 198 LEU A O 1
ATOM 1556 N N . TYR A 1 199 ? -5.123 7.951 13.672 1.00 92.62 199 TYR A N 1
ATOM 1557 C CA . TYR A 1 199 ? -5.041 9.066 12.735 1.00 92.62 199 TYR A CA 1
ATOM 1558 C C . TYR A 1 199 ? -3.714 9.815 12.848 1.00 92.62 199 TYR A C 1
ATOM 1560 O O . TYR A 1 199 ? -3.337 10.282 13.925 1.00 92.62 199 TYR A O 1
ATOM 1568 N N . LEU A 1 200 ? -3.037 9.940 11.711 1.00 89.88 200 LEU A N 1
ATOM 1569 C CA . LEU A 1 200 ? -1.858 10.767 11.525 1.00 89.88 200 LEU A CA 1
ATOM 1570 C C . LEU A 1 200 ? -2.287 12.042 10.785 1.00 89.88 200 LEU A C 1
ATOM 1572 O O . LEU A 1 200 ? -2.504 11.975 9.572 1.00 89.88 200 LEU A O 1
ATOM 1576 N N . PRO A 1 201 ? -2.427 13.182 11.484 1.00 85.19 201 PRO A N 1
ATOM 1577 C CA . PRO A 1 201 ? -2.775 14.432 10.828 1.00 85.19 201 PRO A CA 1
ATOM 1578 C C . PRO A 1 201 ? -1.644 14.870 9.886 1.00 85.19 201 PRO A C 1
ATOM 1580 O O . PRO A 1 201 ? -0.465 14.639 10.187 1.00 85.19 201 PRO A O 1
ATOM 1583 N N . PRO A 1 202 ? -1.973 15.527 8.763 1.00 80.81 202 PRO A N 1
ATOM 1584 C CA . PRO A 1 202 ? -0.992 16.269 7.989 1.00 80.81 202 PRO A CA 1
ATOM 1585 C C . PRO A 1 202 ? -0.254 17.302 8.859 1.00 80.81 202 PRO A C 1
ATOM 1587 O O . PRO A 1 202 ? -0.798 17.761 9.870 1.00 80.81 202 PRO A O 1
ATOM 1590 N N . PRO A 1 203 ? 0.980 17.689 8.487 1.00 77.00 203 PRO A N 1
ATOM 1591 C CA . PRO A 1 203 ? 1.674 18.787 9.150 1.00 77.00 203 PRO A CA 1
ATOM 1592 C C . PRO A 1 203 ? 0.783 20.033 9.172 1.00 77.00 203 PRO A C 1
ATOM 1594 O O . PRO A 1 203 ? 0.143 20.345 8.171 1.00 77.00 203 PRO A O 1
ATOM 1597 N N . ASP A 1 204 ? 0.748 20.721 10.311 1.00 79.94 204 ASP A N 1
ATOM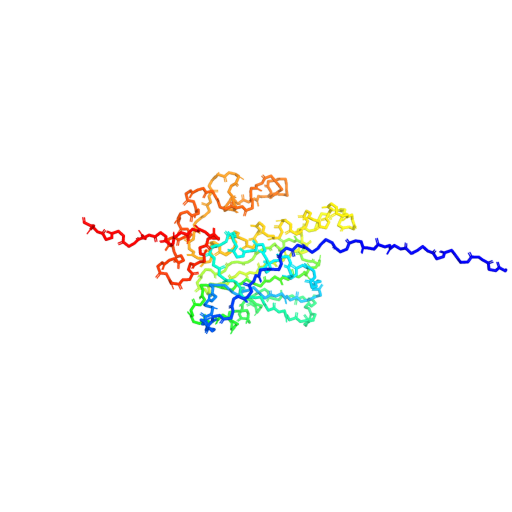 1598 C CA . ASP A 1 204 ? 0.013 21.977 10.516 1.00 79.94 204 ASP A CA 1
ATOM 1599 C C . ASP A 1 204 ? -1.527 21.876 10.520 1.00 79.94 204 ASP A C 1
ATOM 1601 O O . ASP A 1 204 ? -2.207 22.897 10.640 1.00 79.94 204 ASP A O 1
ATOM 1605 N N . GLU A 1 205 ? -2.098 20.668 10.467 1.00 77.25 205 GLU A N 1
ATOM 1606 C CA . GLU A 1 205 ? -3.547 20.464 10.549 1.00 77.25 205 GLU A CA 1
ATOM 1607 C C . GLU A 1 205 ? -3.993 20.011 11.949 1.00 77.25 205 GLU A C 1
ATOM 1609 O O . GLU A 1 205 ? -3.417 19.114 12.571 1.00 77.25 205 GLU A O 1
ATOM 1614 N N . ILE A 1 206 ? -5.053 20.639 12.465 1.00 75.50 206 ILE A N 1
ATOM 1615 C CA . ILE A 1 206 ? -5.681 20.239 13.728 1.00 75.50 206 ILE A CA 1
ATOM 1616 C C . ILE A 1 206 ? -6.500 18.974 13.463 1.00 75.50 206 ILE A C 1
ATOM 1618 O O . ILE A 1 206 ? -7.289 18.942 12.523 1.00 75.50 206 ILE A O 1
ATOM 1622 N N . VAL A 1 207 ? -6.345 17.949 14.311 1.00 74.75 207 VAL A N 1
ATOM 1623 C CA . VAL A 1 207 ? -7.137 16.711 14.225 1.00 74.75 207 VAL A CA 1
ATOM 1624 C C . VAL A 1 207 ? -8.629 17.068 14.177 1.00 74.75 207 VAL A C 1
ATOM 1626 O O . VAL A 1 207 ? -9.120 17.682 15.130 1.00 74.75 207 VAL A O 1
ATOM 1629 N N . PRO A 1 208 ? -9.355 16.704 13.104 1.00 71.25 208 PRO A N 1
ATOM 1630 C CA . PRO A 1 208 ? -10.766 17.038 13.000 1.00 71.25 208 PRO A CA 1
ATOM 1631 C C . PRO A 1 208 ? -11.556 16.360 14.123 1.00 71.25 208 PRO A C 1
ATOM 1633 O O . PRO A 1 208 ? -11.322 15.196 14.459 1.00 71.25 208 PRO A O 1
ATOM 1636 N N . ASP A 1 209 ? -12.516 17.078 14.707 1.00 76.88 209 ASP A N 1
ATOM 1637 C CA . ASP A 1 209 ? -13.451 16.480 15.658 1.00 76.88 209 ASP A CA 1
ATOM 1638 C C . ASP A 1 209 ? -14.506 15.665 14.898 1.00 76.88 209 ASP A C 1
ATOM 1640 O O . ASP A 1 209 ? -15.557 16.163 14.492 1.00 76.88 209 ASP A O 1
ATOM 1644 N N . PHE A 1 210 ? -14.206 14.385 14.687 1.00 74.19 210 PHE A N 1
ATOM 1645 C CA . PHE A 1 210 ? -15.116 13.442 14.040 1.00 74.19 210 PHE A CA 1
ATOM 1646 C C . PHE A 1 210 ? -16.214 12.914 14.975 1.00 74.19 210 PHE A C 1
ATOM 1648 O O . PHE A 1 210 ? -17.091 12.178 14.519 1.00 74.19 210 PHE A O 1
ATOM 1655 N N . THR A 1 211 ? -16.190 13.254 16.272 1.00 65.62 211 THR A N 1
ATOM 1656 C CA . THR A 1 211 ? -17.105 12.658 17.260 1.00 65.62 211 THR A CA 1
ATOM 1657 C C . THR A 1 211 ? -18.519 13.227 17.203 1.00 65.62 211 THR A C 1
ATOM 1659 O O . THR A 1 211 ? -19.409 12.710 17.877 1.00 65.62 211 THR A O 1
ATOM 1662 N N . GLY A 1 212 ? -18.763 14.253 16.376 1.00 58.06 212 GLY A N 1
ATOM 1663 C CA . GLY A 1 212 ? -20.095 14.831 16.206 1.00 58.06 212 GLY A CA 1
ATOM 1664 C C . GLY A 1 212 ? -20.699 15.287 17.532 1.00 58.06 212 GLY A C 1
ATOM 1665 O O . GLY A 1 212 ? -21.924 15.281 17.670 1.00 58.06 212 GLY A O 1
ATOM 1666 N N . GLY A 1 213 ? -19.852 15.641 18.509 1.00 50.78 213 GLY A N 1
ATOM 1667 C CA . GLY A 1 213 ? -20.291 16.248 19.749 1.00 50.78 213 GLY A CA 1
ATOM 1668 C C . GLY A 1 213 ? -21.132 17.456 19.380 1.00 50.78 213 GLY A C 1
ATOM 1669 O O . GLY A 1 213 ? -20.606 18.446 18.873 1.00 50.78 213 GLY A O 1
ATOM 1670 N N . LYS A 1 214 ? -22.453 17.345 19.559 1.00 46.94 214 LYS A N 1
ATOM 1671 C CA . LYS A 1 214 ? -23.346 18.499 19.514 1.00 46.94 214 LYS A CA 1
ATOM 1672 C C . LYS A 1 214 ? -22.783 19.486 20.533 1.00 46.94 214 LYS A C 1
ATOM 1674 O O . LYS A 1 214 ? -22.891 19.236 21.731 1.00 46.94 214 LYS A O 1
ATOM 1679 N N . LYS A 1 215 ? -22.100 20.521 20.047 1.00 48.06 215 LYS A N 1
ATOM 1680 C CA . LYS A 1 215 ? -21.843 21.721 20.835 1.00 48.06 215 LYS A CA 1
ATOM 1681 C C . LYS A 1 215 ? -23.171 22.398 21.136 1.00 48.06 215 LYS A C 1
ATOM 1683 O O . LYS A 1 215 ? -24.056 22.356 20.250 1.00 48.06 215 LYS A O 1
#

Secondary structure (DSSP, 8-state):
-------------------------------SEEEEEESS--HHHHHHHHHHHHHHHTB-EEEEEE----SS--HHHHHHHHHTT--TT--EEEEEE--TT-SS--EEEETTTTEEEEE-GGG--TTTTSHHHHHHHHHHHHHHHHHHHHHHTTPPP-S-TTSTT---SSHHHHHHS-SSPPHHHHHHHHHHHHHTT-B-PPTTPPPP-TT----

Radius of gyration: 19.49 Å; chains: 1; bounding box: 74×43×47 Å

pLDDT: mean 85.06, std 18.97, range [35.75, 98.5]